Protein AF-A0AAU9K861-F1 (afdb_monomer_lite)

Foldseek 3Di:
DDPPPPPDPVVLLVVLVVVVVVVVVCVVPDDDPDPPDDPDDDVCVVDVVVVVVVVVVVVVVVVVVVVVVVVVVVVVVPDDDPPDPVNVVVDPDPPPPPPCVVVVVVVVVVVVVVVVVVVVCVVPDDDPDDPVVVVVVVVVVVVVVVVVVVVVPSHPPDDPDPPDPDPDPPPPPCPPPPPPDPPPDDPPDDDPDDDDDPDDDDDDDD

Radius of gyration: 39.13 Å; chains: 1; bounding box: 82×66×96 Å

Secondary structure (DSSP, 8-state):
------SSHHHHHHHHHHHHHHHHHHHHHPPPSS--SPPPPPHHHH--HHHHHHHHHHHHHHHHHHHHHHHHHHHHHHS--S--HHHHTTS-------TTHHHHHHHHHHHHHHHHHHHHHHHHPPPS--HHHHHHHHHHHHHHHHHHHHHT--S-S--S--------------------------TTS-----------------

pLDDT: mean 73.75, std 20.82, range [33.69, 98.25]

Structure (mmCIF, N/CA/C/O backbone):
data_AF-A0AAU9K861-F1
#
_entry.id   AF-A0AAU9K861-F1
#
loop_
_atom_site.group_PDB
_atom_site.id
_atom_site.type_symbol
_atom_site.label_atom_id
_atom_site.label_alt_id
_atom_site.label_comp_id
_atom_site.label_asym_id
_atom_site.label_entity_id
_atom_site.label_seq_id
_atom_site.pdbx_PDB_ins_code
_atom_site.Cartn_x
_atom_site.Cartn_y
_atom_site.Cartn_z
_atom_site.occupancy
_atom_site.B_iso_or_equiv
_atom_site.auth_seq_id
_atom_site.auth_comp_id
_atom_site.auth_asym_id
_atom_site.auth_atom_id
_atom_site.pdbx_PDB_model_num
ATOM 1 N N . MET A 1 1 ? 27.139 -13.893 -44.030 1.00 38.59 1 MET A N 1
ATOM 2 C CA . MET A 1 1 ? 27.221 -12.438 -43.772 1.00 38.59 1 MET A CA 1
ATOM 3 C C . MET A 1 1 ? 28.678 -12.045 -43.873 1.00 38.59 1 MET A C 1
ATOM 5 O O . MET A 1 1 ? 29.454 -12.432 -43.012 1.00 38.59 1 MET A O 1
ATOM 9 N N . TRP A 1 2 ? 29.060 -11.396 -44.967 1.00 45.38 2 TRP A N 1
ATOM 10 C CA . TRP A 1 2 ? 30.444 -11.001 -45.207 1.00 45.38 2 TRP A CA 1
ATOM 11 C C . TRP A 1 2 ? 30.709 -9.651 -44.543 1.00 45.38 2 TRP A C 1
ATOM 13 O O . TRP A 1 2 ? 29.867 -8.757 -44.598 1.00 45.38 2 TRP A O 1
ATOM 23 N N . ASN A 1 3 ? 31.856 -9.545 -43.876 1.00 51.75 3 ASN A N 1
ATOM 24 C CA . ASN A 1 3 ? 32.374 -8.330 -43.259 1.00 51.75 3 ASN A CA 1
ATOM 25 C C . ASN A 1 3 ? 32.484 -7.217 -44.314 1.00 51.75 3 ASN A C 1
ATOM 27 O O . ASN A 1 3 ? 33.487 -7.125 -45.016 1.00 51.75 3 ASN A O 1
ATOM 31 N N . ILE A 1 4 ? 31.475 -6.350 -44.415 1.00 58.22 4 ILE A N 1
ATOM 32 C CA . ILE A 1 4 ? 31.626 -5.060 -45.092 1.00 58.22 4 ILE A CA 1
ATOM 33 C C . ILE A 1 4 ? 32.317 -4.142 -44.085 1.00 58.22 4 ILE A C 1
ATOM 35 O O . ILE A 1 4 ? 31.697 -3.319 -43.413 1.00 58.22 4 ILE A O 1
ATOM 39 N N . VAL A 1 5 ? 33.622 -4.344 -43.917 1.00 58.06 5 VAL A N 1
ATOM 40 C CA . VAL A 1 5 ? 34.474 -3.340 -43.287 1.00 58.06 5 VAL A CA 1
ATOM 41 C C . VAL A 1 5 ? 34.576 -2.221 -44.311 1.00 58.06 5 VAL A C 1
ATOM 43 O O . VAL A 1 5 ? 35.285 -2.342 -45.308 1.00 58.06 5 VAL A O 1
ATOM 46 N N . GLY A 1 6 ? 33.792 -1.159 -44.126 1.00 60.81 6 GLY A N 1
ATOM 47 C CA . GLY A 1 6 ? 33.944 0.039 -44.941 1.00 60.81 6 GLY A CA 1
ATOM 48 C C . GLY A 1 6 ? 35.388 0.520 -44.835 1.00 60.81 6 GLY A C 1
ATOM 49 O O . GLY A 1 6 ? 35.938 0.580 -43.737 1.00 60.81 6 GLY A O 1
ATOM 50 N N . ALA A 1 7 ? 36.001 0.866 -45.966 1.00 64.75 7 ALA A N 1
ATOM 51 C CA . ALA A 1 7 ? 37.410 1.259 -46.028 1.00 64.75 7 ALA A CA 1
ATOM 52 C C . ALA A 1 7 ? 37.775 2.450 -45.102 1.00 64.75 7 ALA A C 1
ATOM 54 O O . ALA A 1 7 ? 38.951 2.688 -44.849 1.00 64.75 7 ALA A O 1
ATOM 55 N N . ASN A 1 8 ? 36.782 3.193 -44.579 1.00 75.50 8 ASN A N 1
ATOM 56 C CA . ASN A 1 8 ? 36.944 4.310 -43.643 1.00 75.50 8 ASN A CA 1
ATOM 57 C C . ASN A 1 8 ? 35.794 4.360 -42.611 1.00 75.50 8 ASN A C 1
ATOM 59 O O . ASN A 1 8 ? 34.623 4.225 -42.976 1.00 75.50 8 ASN A O 1
ATOM 63 N N . LYS A 1 9 ? 36.116 4.651 -41.340 1.00 73.06 9 LYS A N 1
ATOM 64 C CA . LYS A 1 9 ? 35.163 4.828 -40.225 1.00 73.06 9 LYS A CA 1
ATOM 65 C C . LYS A 1 9 ? 34.025 5.808 -40.546 1.00 73.06 9 LYS A C 1
ATOM 67 O O . LYS A 1 9 ? 32.874 5.577 -40.197 1.00 73.06 9 LYS A O 1
ATOM 72 N N . ARG A 1 10 ? 34.312 6.895 -41.268 1.00 73.12 10 ARG A N 1
ATOM 73 C CA . ARG A 1 10 ? 33.270 7.862 -41.666 1.00 73.12 10 ARG A CA 1
ATOM 74 C C . ARG A 1 10 ? 32.237 7.254 -42.620 1.00 73.12 10 ARG A C 1
ATOM 76 O O . ARG A 1 10 ? 31.059 7.594 -42.554 1.00 73.12 10 ARG A O 1
ATOM 83 N N . CYS A 1 11 ? 32.668 6.351 -43.498 1.00 76.38 11 CYS A N 1
ATOM 84 C CA . CYS A 1 11 ? 31.780 5.658 -44.426 1.00 76.38 11 CYS A CA 1
ATOM 85 C C . CYS A 1 11 ? 30.917 4.627 -43.694 1.00 76.38 11 CYS A C 1
ATOM 87 O O . CYS A 1 11 ? 29.729 4.526 -43.990 1.00 76.38 11 CYS A O 1
ATOM 89 N N . THR A 1 12 ? 31.485 3.918 -42.712 1.00 77.25 12 THR A N 1
ATOM 90 C CA . THR A 1 12 ? 30.724 2.978 -41.878 1.00 77.25 12 THR A CA 1
ATOM 91 C C . THR A 1 12 ? 29.682 3.701 -41.030 1.00 77.25 12 THR A C 1
ATOM 93 O O . THR A 1 12 ? 28.536 3.268 -40.995 1.00 77.25 12 THR A O 1
ATOM 96 N N . ASP A 1 13 ? 30.036 4.836 -40.419 1.00 76.06 13 ASP A N 1
ATOM 97 C CA . ASP A 1 13 ? 29.114 5.630 -39.597 1.00 76.06 13 ASP A CA 1
ATOM 98 C C . ASP A 1 13 ? 27.937 6.169 -40.430 1.00 76.06 13 ASP A C 1
ATOM 100 O O . ASP A 1 13 ? 26.784 6.112 -39.998 1.00 76.06 13 ASP A O 1
ATOM 104 N N . ARG A 1 14 ? 28.201 6.627 -41.663 1.00 79.62 14 ARG A N 1
ATOM 105 C CA . ARG A 1 14 ? 27.157 7.082 -42.595 1.00 79.62 14 ARG A CA 1
ATOM 106 C C . ARG A 1 14 ? 26.199 5.958 -42.992 1.00 79.62 14 ARG A C 1
ATOM 108 O O . ARG A 1 14 ? 24.993 6.184 -43.041 1.00 79.62 14 ARG A O 1
ATOM 115 N N . GLU A 1 15 ? 26.723 4.768 -43.270 1.00 78.75 15 GLU A N 1
ATOM 116 C CA . GLU A 1 15 ? 25.905 3.612 -43.654 1.00 78.75 15 GLU A CA 1
ATOM 117 C C . GLU A 1 15 ? 25.037 3.123 -42.488 1.00 78.75 15 GLU A C 1
ATOM 119 O O . GLU A 1 15 ? 23.843 2.891 -42.646 1.00 78.75 15 GLU A O 1
ATOM 124 N N . ILE A 1 16 ? 25.604 3.079 -41.282 1.00 80.25 16 ILE A N 1
ATOM 125 C CA . ILE A 1 16 ? 24.879 2.775 -40.045 1.00 80.25 16 ILE A CA 1
ATOM 126 C C . ILE A 1 16 ? 23.722 3.760 -39.820 1.00 80.25 16 ILE A C 1
ATOM 128 O O . ILE A 1 16 ? 22.614 3.342 -39.474 1.00 80.25 16 ILE A O 1
ATOM 132 N N . LEU A 1 17 ? 23.955 5.063 -40.022 1.00 80.81 17 LEU A N 1
ATOM 133 C CA . LEU A 1 17 ? 22.912 6.087 -39.906 1.00 80.81 17 LEU A CA 1
ATOM 134 C C . LEU A 1 17 ? 21.823 5.914 -40.969 1.00 80.81 17 LEU A C 1
ATOM 136 O O . LEU A 1 17 ? 20.640 6.005 -40.641 1.00 80.81 17 LEU A O 1
ATOM 140 N N . ARG A 1 18 ? 22.200 5.618 -42.217 1.00 83.00 18 ARG A N 1
ATOM 141 C CA . ARG A 1 18 ? 21.256 5.338 -43.308 1.00 83.00 18 ARG A CA 1
ATOM 142 C C . ARG A 1 18 ? 20.364 4.141 -42.982 1.00 83.00 18 ARG A C 1
ATOM 144 O O . ARG A 1 18 ? 19.143 4.261 -43.057 1.00 83.00 18 ARG A O 1
ATOM 151 N N . GLU A 1 19 ? 20.952 3.020 -42.576 1.00 82.94 19 GLU A N 1
ATOM 152 C CA . GLU A 1 19 ? 20.212 1.817 -42.184 1.00 82.94 19 GLU A CA 1
ATOM 153 C C . GLU A 1 19 ? 19.290 2.086 -40.992 1.00 82.94 19 GLU A C 1
ATOM 155 O O . GLU A 1 19 ? 18.136 1.650 -40.978 1.00 82.94 19 GLU A O 1
ATOM 160 N N . HIS A 1 20 ? 19.750 2.879 -40.020 1.00 82.19 20 HIS A N 1
ATOM 161 C CA . HIS A 1 20 ? 18.917 3.300 -38.900 1.00 82.19 20 HIS A CA 1
ATOM 162 C C . HIS A 1 20 ? 17.721 4.143 -39.353 1.00 82.19 20 HIS A C 1
ATOM 164 O O . HIS A 1 20 ? 16.599 3.890 -38.918 1.00 82.19 20 HIS A O 1
ATOM 170 N N . MET A 1 21 ? 17.929 5.111 -40.247 1.00 84.62 21 MET A N 1
ATOM 171 C CA . MET A 1 21 ? 16.847 5.932 -40.795 1.00 84.62 21 MET A CA 1
ATOM 172 C C . MET A 1 21 ? 15.839 5.084 -41.570 1.00 84.62 21 MET A C 1
ATOM 174 O O . MET A 1 21 ? 14.637 5.197 -41.338 1.00 84.62 21 MET A O 1
ATOM 178 N N . LEU A 1 22 ? 16.310 4.186 -42.438 1.00 88.31 22 LEU A N 1
ATOM 179 C CA . LEU A 1 22 ? 15.443 3.263 -43.172 1.00 88.31 22 LEU A CA 1
ATOM 180 C C . LEU A 1 22 ? 14.641 2.375 -42.219 1.00 88.31 22 LEU A C 1
ATOM 182 O O . LEU A 1 22 ? 13.450 2.158 -42.431 1.00 88.31 22 LEU A O 1
ATOM 186 N N . HIS A 1 23 ? 15.267 1.889 -41.152 1.00 86.12 23 HIS A N 1
ATOM 187 C CA . HIS A 1 23 ? 14.598 1.125 -40.110 1.00 86.12 23 HIS A CA 1
ATOM 188 C C . HIS A 1 23 ? 13.535 1.952 -39.369 1.00 86.12 23 HIS A C 1
ATOM 190 O O . HIS A 1 23 ? 12.418 1.471 -39.200 1.00 86.12 23 HIS A O 1
ATOM 196 N N . GLN A 1 24 ? 13.826 3.201 -38.990 1.00 86.06 24 GLN A N 1
ATOM 197 C CA . GLN A 1 24 ? 12.853 4.101 -38.355 1.00 86.06 24 GLN A CA 1
ATOM 198 C C . GLN A 1 24 ? 11.658 4.392 -39.269 1.00 86.06 24 GLN A C 1
ATOM 200 O O . GLN A 1 24 ? 10.513 4.333 -38.825 1.00 86.06 24 GLN A O 1
ATOM 205 N N . ILE A 1 25 ? 11.904 4.640 -40.560 1.00 91.31 25 ILE A N 1
ATOM 206 C CA . ILE A 1 25 ? 10.848 4.829 -41.565 1.00 91.31 25 ILE A CA 1
ATOM 207 C C . ILE A 1 25 ? 9.995 3.560 -41.682 1.00 91.31 25 ILE A C 1
ATOM 209 O O . ILE A 1 25 ? 8.768 3.641 -41.683 1.00 91.31 25 ILE A O 1
ATOM 213 N N . LYS A 1 26 ? 10.625 2.379 -41.723 1.00 91.31 26 LYS A N 1
ATOM 214 C CA . LYS A 1 26 ? 9.921 1.089 -41.760 1.00 91.31 26 LYS A CA 1
ATOM 215 C C . LYS A 1 26 ? 9.076 0.859 -40.508 1.00 91.31 26 LYS A C 1
ATOM 217 O O . LYS A 1 26 ? 7.935 0.444 -40.657 1.00 91.31 26 LYS A O 1
ATOM 222 N N . ILE A 1 27 ? 9.590 1.151 -39.309 1.00 88.69 27 ILE A N 1
ATOM 223 C CA . ILE A 1 27 ? 8.820 1.062 -38.055 1.00 88.69 27 ILE A CA 1
ATOM 224 C C . ILE A 1 27 ? 7.634 2.024 -38.090 1.00 88.69 27 ILE A C 1
ATOM 226 O O . ILE A 1 27 ? 6.514 1.615 -37.801 1.00 88.69 27 ILE A O 1
ATOM 230 N N . ARG A 1 28 ? 7.864 3.286 -38.470 1.00 88.62 28 ARG A N 1
ATOM 231 C CA . ARG A 1 28 ? 6.822 4.320 -38.513 1.00 88.62 28 ARG A CA 1
ATOM 232 C C . ARG A 1 28 ? 5.691 3.969 -39.478 1.00 88.62 28 ARG A C 1
ATOM 234 O O . ARG A 1 28 ? 4.536 4.243 -39.179 1.00 88.62 28 ARG A O 1
ATOM 241 N N . ASN A 1 29 ? 6.029 3.364 -40.614 1.00 91.31 29 ASN A N 1
ATOM 242 C CA . ASN A 1 29 ? 5.070 2.992 -41.653 1.00 91.31 29 ASN A CA 1
ATOM 243 C C . ASN A 1 29 ? 4.523 1.563 -41.490 1.00 91.31 29 ASN A C 1
ATOM 245 O O . ASN A 1 29 ? 3.682 1.133 -42.282 1.00 91.31 29 ASN A O 1
ATOM 249 N N . MET A 1 30 ? 4.993 0.803 -40.496 1.00 89.56 30 MET A N 1
ATOM 250 C CA . MET A 1 30 ? 4.517 -0.552 -40.247 1.00 89.56 30 MET A CA 1
ATOM 251 C C . MET A 1 30 ? 3.072 -0.503 -39.752 1.00 89.56 30 MET A C 1
ATOM 253 O O . MET A 1 30 ? 2.756 0.140 -38.752 1.00 89.56 30 MET A O 1
ATOM 257 N N . ARG A 1 31 ? 2.180 -1.214 -40.445 1.00 84.81 31 ARG A N 1
ATOM 258 C CA . ARG A 1 31 ? 0.784 -1.339 -40.017 1.00 84.81 31 ARG A CA 1
ATOM 259 C C . ARG A 1 31 ? 0.718 -2.217 -38.762 1.00 84.81 31 ARG A C 1
ATOM 261 O O . ARG A 1 31 ? 1.335 -3.287 -38.757 1.00 84.81 31 ARG A O 1
ATOM 268 N N . PRO A 1 32 ? -0.022 -1.816 -37.714 1.00 85.44 32 PRO A N 1
ATOM 269 C CA . PRO A 1 32 ? -0.250 -2.687 -36.572 1.00 85.44 32 PRO A CA 1
ATOM 270 C C . PRO A 1 32 ? -0.982 -3.951 -37.044 1.00 85.44 32 PRO A C 1
ATOM 272 O O . PRO A 1 32 ? -1.942 -3.875 -37.807 1.00 85.44 32 PRO A O 1
ATOM 275 N N . ARG A 1 33 ? -0.490 -5.125 -36.629 1.00 86.06 33 ARG A N 1
ATOM 276 C CA . ARG A 1 33 ? -1.079 -6.430 -36.990 1.00 86.06 33 ARG A CA 1
ATOM 277 C C . ARG A 1 33 ? -2.311 -6.773 -36.148 1.00 86.06 33 ARG A C 1
ATOM 279 O O . ARG A 1 33 ? -3.086 -7.642 -36.528 1.00 86.06 33 ARG A O 1
ATOM 286 N N . ILE A 1 34 ? -2.440 -6.131 -34.995 1.00 86.88 34 ILE A N 1
ATOM 287 C CA . ILE A 1 34 ? -3.499 -6.350 -34.017 1.00 86.88 34 ILE A CA 1
ATOM 288 C C . ILE A 1 34 ? -4.197 -5.011 -33.812 1.00 86.88 34 ILE A C 1
ATOM 290 O O . ILE A 1 34 ? -3.568 -3.953 -33.908 1.00 86.88 34 ILE A O 1
ATOM 294 N N . ASP A 1 35 ? -5.492 -5.065 -33.542 1.00 85.25 35 ASP A N 1
ATOM 295 C CA . ASP A 1 35 ? -6.256 -3.890 -33.170 1.00 85.25 35 ASP A CA 1
ATOM 296 C C . ASP A 1 35 ? -5.758 -3.366 -31.822 1.00 85.25 35 ASP A C 1
ATOM 298 O O . ASP A 1 35 ? -5.975 -3.962 -30.769 1.00 85.25 35 ASP A O 1
ATOM 302 N N . ASN A 1 36 ? -5.076 -2.224 -31.868 1.00 85.50 36 ASN A N 1
ATOM 303 C CA . ASN A 1 36 ? -4.570 -1.529 -30.684 1.00 85.50 36 ASN A CA 1
ATOM 304 C C . ASN A 1 36 ? -5.591 -0.520 -30.132 1.00 85.50 36 ASN A C 1
ATOM 306 O O . ASN A 1 36 ? -5.244 0.333 -29.314 1.00 85.50 36 ASN A O 1
ATOM 310 N N . LEU A 1 37 ? -6.827 -0.549 -30.636 1.00 87.38 37 LEU A N 1
ATOM 311 C CA . LEU A 1 37 ? -7.883 0.335 -30.167 1.00 87.38 37 LEU A CA 1
ATOM 312 C C . LEU A 1 37 ? -8.232 -0.011 -28.714 1.00 87.38 37 LEU A C 1
ATOM 314 O O . LEU A 1 37 ? -8.176 -1.181 -28.325 1.00 87.38 37 LEU A O 1
ATOM 318 N N . PRO A 1 38 ? -8.600 0.989 -27.897 1.00 84.94 38 PRO A N 1
ATOM 319 C CA . PRO A 1 38 ? -9.079 0.709 -26.558 1.00 84.94 38 PRO A CA 1
ATOM 320 C C . PRO A 1 38 ? -10.310 -0.210 -26.636 1.00 84.94 38 PRO A C 1
ATOM 322 O O . PRO A 1 38 ? -11.144 -0.049 -27.535 1.00 84.94 38 PRO A O 1
ATOM 325 N N . PRO A 1 39 ? -10.449 -1.169 -25.707 1.00 87.69 39 PRO A N 1
ATOM 326 C CA . PRO A 1 39 ? -11.626 -2.022 -25.661 1.00 87.69 39 PRO A CA 1
ATOM 327 C C . PRO A 1 39 ? -12.890 -1.175 -25.483 1.00 87.69 39 PRO A C 1
ATOM 329 O O . PRO A 1 39 ? -12.858 -0.092 -24.890 1.00 87.69 39 PRO A O 1
ATOM 332 N N . LYS A 1 40 ? -14.024 -1.681 -25.981 1.00 87.75 40 LYS A N 1
ATOM 333 C CA . LYS A 1 40 ? -15.315 -0.991 -25.879 1.00 87.75 40 LYS A CA 1
ATOM 334 C C . LYS A 1 40 ? -15.616 -0.646 -24.419 1.00 87.75 40 LYS A C 1
ATOM 336 O O . LYS A 1 40 ? -15.572 -1.514 -23.548 1.00 87.75 40 LYS A O 1
ATOM 341 N N . ALA A 1 41 ? -15.959 0.617 -24.167 1.00 86.62 41 ALA A N 1
ATOM 342 C CA . ALA A 1 41 ? -16.399 1.056 -22.850 1.00 86.62 41 ALA A CA 1
ATOM 343 C C . ALA A 1 41 ? -17.643 0.258 -22.435 1.00 86.62 41 ALA A C 1
ATOM 345 O O . ALA A 1 41 ? -18.668 0.265 -23.122 1.00 86.62 41 ALA A O 1
ATOM 346 N N . MET A 1 42 ? -17.538 -0.450 -21.313 1.00 86.69 42 MET A N 1
ATOM 347 C CA . MET A 1 42 ? -18.630 -1.257 -20.792 1.00 86.69 42 MET A CA 1
ATOM 348 C C . MET A 1 42 ? -19.459 -0.425 -19.803 1.00 86.69 42 MET A C 1
ATOM 350 O O . MET A 1 42 ? -18.897 0.089 -18.833 1.00 86.69 42 MET A O 1
ATOM 354 N N . PRO A 1 43 ? -20.791 -0.323 -19.969 1.00 81.56 43 PRO A N 1
ATOM 355 C CA . PRO A 1 43 ? -21.629 0.532 -19.120 1.00 81.56 43 PRO A CA 1
ATOM 356 C C . PRO A 1 43 ? -21.603 0.108 -17.640 1.00 81.56 43 PRO A C 1
ATOM 358 O O . PRO A 1 43 ? -21.644 0.944 -16.741 1.00 81.56 43 PRO A O 1
ATOM 361 N N . HIS A 1 44 ? -21.432 -1.190 -17.368 1.00 81.12 44 HIS A N 1
ATOM 362 C CA . HIS A 1 44 ? -21.325 -1.729 -16.008 1.00 81.12 44 HIS A CA 1
ATOM 363 C C . HIS A 1 44 ? -19.981 -1.429 -15.310 1.00 81.12 44 HIS A C 1
ATOM 365 O O . HIS A 1 44 ? -19.868 -1.640 -14.106 1.00 81.12 44 HIS A O 1
ATOM 371 N N . LEU A 1 45 ? -18.961 -0.946 -16.039 1.00 80.44 45 LEU A N 1
ATOM 372 C CA . LEU A 1 45 ? -17.719 -0.412 -15.456 1.00 80.44 45 LEU A CA 1
ATOM 373 C C . LEU A 1 45 ? -17.847 1.078 -15.107 1.00 80.44 45 LEU A C 1
ATOM 375 O O . LEU A 1 45 ? -17.113 1.563 -14.249 1.00 80.44 45 LEU A O 1
ATOM 379 N N . GLN A 1 46 ? -18.767 1.796 -15.760 1.00 82.25 46 GLN A N 1
ATOM 380 C CA . GLN A 1 46 ? -19.006 3.224 -15.532 1.00 82.25 46 GLN A CA 1
ATOM 381 C C . GLN A 1 46 ? -19.874 3.463 -14.293 1.00 82.25 46 GLN A C 1
ATOM 383 O O . GLN A 1 46 ? -19.612 4.388 -13.529 1.00 82.25 46 GLN A O 1
ATOM 388 N N . SER A 1 47 ? -20.872 2.604 -14.061 1.00 83.19 47 SER A N 1
ATOM 389 C CA . SER A 1 47 ? -21.741 2.676 -12.885 1.00 83.19 47 SER A CA 1
ATOM 390 C C . SER A 1 47 ? -21.520 1.492 -11.948 1.00 83.19 47 SER A C 1
ATOM 392 O O . SER A 1 47 ? -21.649 0.330 -12.331 1.00 83.19 47 SER A O 1
ATOM 394 N N . ARG A 1 48 ? -21.249 1.783 -10.671 1.00 85.94 48 ARG A N 1
ATOM 395 C CA . ARG A 1 48 ? -21.151 0.773 -9.607 1.00 85.94 48 ARG A CA 1
ATOM 396 C C . ARG A 1 48 ? -22.512 0.519 -8.951 1.00 85.94 48 ARG A C 1
ATOM 398 O O . ARG A 1 48 ? -22.623 0.563 -7.726 1.00 85.94 48 ARG A O 1
ATOM 405 N N . ALA A 1 49 ? -23.526 0.203 -9.755 1.00 89.38 49 ALA A N 1
ATOM 406 C CA . ALA A 1 49 ? -24.922 0.066 -9.319 1.00 89.38 49 ALA A CA 1
ATOM 407 C C . ALA A 1 49 ? -25.110 -0.861 -8.099 1.00 89.38 49 ALA A C 1
ATOM 409 O O . ALA A 1 49 ? -25.844 -0.540 -7.168 1.00 89.38 49 ALA A O 1
ATOM 410 N N . LYS A 1 50 ? -24.385 -1.989 -8.038 1.00 91.94 50 LYS A N 1
ATOM 411 C CA . LYS A 1 50 ? -24.425 -2.898 -6.876 1.00 91.94 50 LYS A CA 1
ATOM 412 C C . LYS A 1 50 ? -23.888 -2.244 -5.600 1.00 91.94 50 LYS A C 1
ATOM 414 O O . LYS A 1 50 ? -24.438 -2.448 -4.523 1.00 91.94 50 LYS A O 1
ATOM 419 N N . GLN A 1 51 ? -22.803 -1.479 -5.708 1.00 92.56 51 GLN A N 1
ATOM 420 C CA . GLN A 1 51 ? -22.207 -0.798 -4.560 1.00 92.56 51 GLN A CA 1
ATOM 421 C C . GLN A 1 51 ? -23.133 0.303 -4.041 1.00 92.56 51 GLN A C 1
ATOM 423 O O . GLN A 1 51 ? -23.280 0.453 -2.832 1.00 92.56 51 GLN A O 1
ATOM 428 N N . GLU A 1 52 ? -23.753 1.052 -4.947 1.00 92.69 52 GLU A N 1
ATOM 429 C CA . GLU A 1 52 ? -24.746 2.069 -4.614 1.00 92.69 52 GLU A CA 1
ATOM 430 C C . GLU A 1 52 ? -25.969 1.456 -3.929 1.00 92.69 52 GLU A C 1
ATOM 432 O O . GLU A 1 52 ? -26.354 1.904 -2.853 1.00 92.69 52 GLU A O 1
ATOM 437 N N . ARG A 1 53 ? -26.490 0.344 -4.460 1.00 95.25 53 ARG A N 1
ATOM 438 C CA . ARG A 1 53 ? -27.596 -0.379 -3.828 1.00 95.25 53 ARG A CA 1
ATOM 439 C C . ARG A 1 53 ? -27.265 -0.820 -2.401 1.00 95.25 53 ARG A C 1
ATOM 441 O O . ARG A 1 53 ? -28.040 -0.551 -1.495 1.00 95.25 53 ARG A O 1
ATOM 448 N N . ILE A 1 54 ? -26.087 -1.410 -2.185 1.00 97.12 54 ILE A N 1
ATOM 449 C CA . ILE A 1 54 ? -25.637 -1.823 -0.845 1.00 97.12 54 ILE A CA 1
ATOM 450 C C . ILE A 1 54 ? -25.528 -0.624 0.107 1.00 97.12 54 ILE A C 1
ATOM 452 O O . ILE A 1 54 ? -25.843 -0.755 1.289 1.00 97.12 54 ILE A O 1
ATOM 456 N N . LYS A 1 55 ? -25.064 0.537 -0.372 1.00 96.81 55 LYS A N 1
ATOM 457 C CA . LYS A 1 55 ? -25.005 1.758 0.446 1.00 96.81 55 LYS A CA 1
ATOM 458 C C . LYS A 1 55 ? -26.403 2.228 0.841 1.00 96.81 55 LYS A C 1
ATOM 460 O O . LYS A 1 55 ? -26.603 2.534 2.011 1.00 96.81 55 LYS A O 1
ATOM 465 N N . ASN A 1 56 ? -27.345 2.224 -0.098 1.00 97.12 56 ASN A N 1
ATOM 466 C CA . ASN A 1 56 ? -28.727 2.628 0.155 1.00 97.12 56 ASN A CA 1
ATOM 467 C C . ASN A 1 56 ? -29.415 1.675 1.138 1.00 97.12 56 ASN A C 1
ATOM 469 O O . ASN A 1 56 ? -30.003 2.133 2.113 1.00 97.12 56 ASN A O 1
ATOM 473 N N . ASP A 1 57 ? -29.266 0.360 0.947 1.00 97.38 57 ASP A N 1
ATOM 474 C CA . ASP A 1 57 ? -29.833 -0.646 1.851 1.00 97.38 57 ASP A CA 1
ATOM 475 C C . ASP A 1 57 ? -29.244 -0.508 3.271 1.00 97.38 57 ASP A C 1
ATOM 477 O O . ASP A 1 57 ? -29.972 -0.556 4.260 1.00 97.38 57 ASP A O 1
ATOM 481 N N . ARG A 1 58 ? -27.927 -0.266 3.393 1.00 98.06 58 ARG A N 1
ATOM 482 C CA . ARG A 1 58 ? -27.281 0.010 4.691 1.00 98.06 58 ARG A CA 1
ATOM 483 C C . ARG A 1 58 ? -27.791 1.297 5.338 1.00 98.06 58 ARG A C 1
ATOM 485 O O . ARG A 1 58 ? -28.017 1.296 6.543 1.00 98.06 58 ARG A O 1
ATOM 492 N N . GLY A 1 59 ? -27.960 2.366 4.559 1.00 98.06 59 GLY A N 1
ATOM 493 C CA . GLY A 1 59 ? -28.514 3.636 5.037 1.00 98.06 59 GLY A CA 1
ATOM 494 C C . GLY A 1 59 ? -29.925 3.461 5.597 1.00 98.06 59 GLY A C 1
ATOM 495 O O . GLY A 1 59 ? -30.175 3.829 6.738 1.00 98.06 59 GLY A O 1
ATOM 496 N N . ALA A 1 60 ? -30.798 2.770 4.860 1.00 97.81 60 ALA A N 1
ATOM 497 C CA . ALA A 1 60 ? -32.167 2.497 5.295 1.00 97.81 60 ALA A CA 1
ATOM 498 C C . ALA A 1 60 ? -32.231 1.717 6.623 1.00 97.81 60 ALA A C 1
ATOM 500 O O . ALA A 1 60 ? -33.058 2.017 7.483 1.00 97.81 60 ALA A O 1
ATOM 501 N N . VAL A 1 61 ? -31.333 0.742 6.817 1.00 98.12 61 VAL A N 1
ATOM 502 C CA . VAL A 1 61 ? -31.232 -0.005 8.083 1.00 98.12 61 VAL A CA 1
ATOM 503 C C . VAL A 1 61 ? -30.801 0.905 9.234 1.00 98.12 61 VAL A C 1
ATOM 505 O O . VAL A 1 61 ? -31.387 0.832 10.314 1.00 98.12 61 VAL A O 1
ATOM 508 N N . ILE A 1 62 ? -29.805 1.768 9.014 1.00 97.88 62 ILE A N 1
ATOM 509 C CA . ILE A 1 62 ? -29.337 2.730 10.022 1.00 97.88 62 ILE A CA 1
ATOM 510 C C . ILE A 1 62 ? -30.473 3.679 10.414 1.00 97.88 62 ILE A C 1
ATOM 512 O O . ILE A 1 62 ? -30.725 3.871 11.601 1.00 97.88 62 ILE A O 1
ATOM 516 N N . ASP A 1 63 ? -31.204 4.217 9.441 1.00 97.94 63 ASP A N 1
ATOM 517 C CA . ASP A 1 63 ? -32.298 5.155 9.695 1.00 97.94 63 ASP A CA 1
ATOM 518 C C . ASP A 1 63 ? -33.442 4.502 10.480 1.00 97.94 63 ASP A C 1
ATOM 520 O O . ASP A 1 63 ? -33.968 5.084 11.435 1.00 97.94 63 ASP A O 1
ATOM 524 N N . GLN A 1 64 ? -33.789 3.255 10.147 1.00 98.25 64 GLN A N 1
ATOM 525 C CA . GLN A 1 64 ? -34.776 2.484 10.898 1.00 98.25 64 GLN A CA 1
ATOM 526 C C . GLN A 1 64 ? -34.327 2.248 12.349 1.00 98.25 64 GLN A C 1
ATOM 528 O O . GLN A 1 64 ? -35.126 2.401 13.277 1.00 98.25 64 GLN A O 1
ATOM 533 N N . GLN A 1 65 ? -33.058 1.890 12.559 1.00 97.88 65 GLN A N 1
ATOM 534 C CA . GLN A 1 65 ? -32.497 1.668 13.893 1.00 97.88 65 GLN A CA 1
ATOM 535 C C . GLN A 1 65 ? -32.433 2.961 14.708 1.00 97.88 65 GLN A C 1
ATOM 537 O O . GLN A 1 65 ? -32.791 2.947 15.884 1.00 97.88 65 GLN A O 1
ATOM 542 N N . ASN A 1 66 ? -32.059 4.082 14.089 1.00 97.25 66 ASN A N 1
ATOM 543 C CA . ASN A 1 66 ? -32.060 5.398 14.726 1.00 97.25 66 ASN A CA 1
ATOM 544 C C . ASN A 1 66 ? -33.474 5.795 15.164 1.00 97.25 66 ASN A C 1
ATOM 546 O O . ASN A 1 66 ? -33.666 6.228 16.298 1.00 97.25 66 ASN A O 1
ATOM 550 N N . LYS A 1 67 ? -34.484 5.577 14.311 1.00 97.94 67 LYS A N 1
ATOM 551 C CA . LYS A 1 67 ? -35.890 5.812 14.668 1.00 97.94 67 LYS A CA 1
ATOM 552 C C . LYS A 1 67 ? -36.324 4.961 15.864 1.00 97.94 67 LYS A C 1
ATOM 554 O O . LYS A 1 67 ? -36.956 5.478 16.783 1.00 97.94 67 LYS A O 1
ATOM 559 N N . LEU A 1 68 ? -35.965 3.675 15.873 1.00 97.81 68 LEU A N 1
ATOM 560 C CA . LEU A 1 68 ? -36.277 2.772 16.983 1.00 97.81 68 LEU A CA 1
ATOM 561 C C . LEU A 1 68 ? -35.570 3.195 18.279 1.00 97.81 68 LEU A C 1
ATOM 563 O O . LEU A 1 68 ? -36.186 3.184 19.342 1.00 97.81 68 LEU A O 1
ATOM 567 N N . LEU A 1 69 ? -34.299 3.590 18.197 1.00 97.62 69 LEU A N 1
ATOM 568 C CA . LEU A 1 69 ? -33.526 4.070 19.340 1.00 97.62 69 LEU A CA 1
ATOM 569 C C . LEU A 1 69 ? -34.164 5.317 19.955 1.00 97.62 69 LEU A C 1
ATOM 571 O O . LEU A 1 69 ? -34.369 5.354 21.165 1.00 97.62 69 LEU A O 1
ATOM 575 N N . LEU A 1 70 ? -34.522 6.301 19.126 1.00 97.25 70 LEU A N 1
ATOM 576 C CA . LEU A 1 70 ? -35.184 7.527 19.573 1.00 97.25 70 LEU A CA 1
ATOM 577 C C . LEU A 1 70 ? -36.522 7.228 20.252 1.00 97.25 70 LEU A C 1
ATOM 579 O O . LEU A 1 70 ? -36.790 7.754 21.329 1.00 97.25 70 LEU A O 1
ATOM 583 N N . GLN A 1 71 ? -37.327 6.331 19.676 1.00 96.56 71 GLN A N 1
ATOM 584 C CA . GLN A 1 71 ? -38.567 5.879 20.304 1.00 96.56 71 GLN A CA 1
ATOM 585 C C . GLN A 1 71 ? -38.303 5.254 21.682 1.00 96.56 71 GLN A C 1
ATOM 587 O O . GLN A 1 71 ? -39.012 5.554 22.638 1.00 96.56 71 GLN A O 1
ATOM 592 N N . LYS A 1 72 ? -37.273 4.409 21.812 1.00 95.44 72 LYS A N 1
ATOM 593 C CA . LYS A 1 72 ? -36.923 3.765 23.087 1.00 95.44 72 LYS A CA 1
ATOM 594 C C . LYS A 1 72 ? -36.397 4.753 24.124 1.00 95.44 72 LYS A C 1
ATOM 596 O O . LYS A 1 72 ? -36.755 4.631 25.289 1.00 95.44 72 LYS A O 1
ATOM 601 N N . MET A 1 73 ? -35.591 5.733 23.717 1.00 91.19 73 MET A N 1
ATOM 602 C CA . MET A 1 73 ? -35.136 6.812 24.599 1.00 91.19 73 MET A CA 1
ATOM 603 C C . MET A 1 73 ? -36.317 7.634 25.116 1.00 91.19 73 MET A C 1
ATOM 605 O O . MET A 1 73 ? -36.405 7.868 26.317 1.00 91.19 73 MET A O 1
ATOM 609 N N . LEU A 1 74 ? -37.258 7.988 24.237 1.00 92.38 74 LEU A N 1
ATOM 610 C CA . LEU A 1 74 ? -38.475 8.696 24.624 1.00 92.38 74 LEU A CA 1
ATOM 611 C C . LEU A 1 74 ? -39.348 7.856 25.567 1.00 92.38 74 LEU A C 1
ATOM 613 O O . LEU A 1 74 ? -39.823 8.363 26.574 1.00 92.38 74 LEU A O 1
ATOM 617 N N . GLU A 1 75 ? -39.530 6.562 25.286 1.00 90.88 75 GLU A N 1
ATOM 618 C CA . GLU A 1 75 ? -40.262 5.645 26.173 1.00 90.88 75 GLU A CA 1
ATOM 619 C C . GLU A 1 75 ? -39.632 5.558 27.573 1.00 90.88 75 GLU A C 1
ATOM 621 O O . GLU A 1 75 ? -40.361 5.389 28.549 1.00 90.88 75 GLU A O 1
ATOM 626 N N . ILE A 1 76 ? -38.301 5.638 27.679 1.00 86.19 76 ILE A N 1
ATOM 627 C CA . ILE A 1 76 ? -37.585 5.660 28.962 1.00 86.19 76 ILE A CA 1
ATOM 628 C C . ILE A 1 76 ? -37.809 6.994 29.675 1.00 86.19 76 ILE A C 1
ATOM 630 O O . ILE A 1 76 ? -38.117 6.989 30.862 1.00 86.19 76 ILE A O 1
ATOM 634 N N . ASP A 1 77 ? -37.684 8.111 28.959 1.00 82.44 77 ASP A N 1
ATOM 635 C CA . ASP A 1 77 ? -37.819 9.461 29.517 1.00 82.44 77 ASP A CA 1
ATOM 636 C C . ASP A 1 77 ? -39.254 9.751 29.993 1.00 82.44 77 ASP A C 1
ATOM 638 O O . ASP A 1 77 ? -39.476 10.303 31.067 1.00 82.44 77 ASP A O 1
ATOM 642 N N . MET A 1 78 ? -40.255 9.288 29.237 1.00 83.88 78 MET A N 1
ATOM 643 C CA . MET A 1 78 ? -41.671 9.463 29.575 1.00 83.88 78 MET A CA 1
ATOM 644 C C . MET A 1 78 ? -42.165 8.530 30.690 1.00 83.88 78 MET A C 1
ATOM 646 O O . MET A 1 78 ? -43.214 8.799 31.278 1.00 83.88 78 MET A O 1
ATOM 650 N N . LYS A 1 79 ? -41.471 7.421 30.983 1.00 81.31 79 LYS A N 1
ATOM 651 C CA . LYS A 1 79 ? -41.864 6.495 32.058 1.00 81.31 79 LYS A CA 1
ATOM 652 C C . LYS A 1 79 ? -41.233 6.939 33.383 1.00 81.31 79 LYS A C 1
ATOM 654 O O . LYS A 1 79 ? -40.025 6.773 33.550 1.00 81.31 79 LYS A O 1
ATOM 659 N N . PRO A 1 80 ? -42.013 7.418 34.372 1.00 67.12 80 PRO A N 1
ATOM 660 C CA . PRO A 1 80 ? -41.462 7.734 35.684 1.00 67.12 80 PRO A CA 1
ATOM 661 C C . PRO A 1 80 ? -40.964 6.446 36.359 1.00 67.12 80 PRO A C 1
ATOM 663 O O . PRO A 1 80 ? -41.747 5.582 36.748 1.00 67.12 80 PRO A O 1
ATOM 666 N N . SER A 1 81 ? -39.644 6.305 36.472 1.00 67.50 81 SER A N 1
ATOM 667 C CA . SER A 1 81 ? -38.976 5.219 37.195 1.00 67.50 81 SER A CA 1
ATOM 668 C C . SER A 1 81 ? -38.587 5.682 38.596 1.00 67.50 81 SER A C 1
ATOM 670 O O . SER A 1 81 ? -38.146 6.813 38.784 1.00 67.50 81 SER A O 1
ATOM 672 N N . THR A 1 82 ? -38.666 4.794 39.585 1.00 60.34 82 THR A N 1
ATOM 673 C CA . THR A 1 82 ? -38.214 5.023 40.970 1.00 60.34 82 THR A CA 1
ATOM 674 C C . THR A 1 82 ? -36.700 5.267 41.097 1.00 60.34 82 THR A C 1
ATOM 676 O O . THR A 1 82 ? -36.221 5.596 42.177 1.00 60.34 82 THR A O 1
ATOM 679 N N . LEU A 1 83 ? -35.936 5.108 40.011 1.00 63.47 83 LEU A N 1
ATOM 680 C CA . LEU A 1 83 ? -34.479 5.271 39.934 1.00 63.47 83 LEU A CA 1
ATOM 681 C C . LEU A 1 83 ? -34.077 6.577 39.222 1.00 63.47 83 LEU A C 1
ATOM 683 O O . LEU A 1 83 ? -33.173 6.581 38.386 1.00 63.47 83 LEU A O 1
ATOM 687 N N . THR A 1 84 ? -34.747 7.696 39.507 1.00 64.25 84 THR A N 1
ATOM 688 C CA . THR A 1 84 ? -34.321 8.996 38.965 1.00 64.25 84 THR A CA 1
ATOM 689 C C . THR A 1 84 ? -32.940 9.390 39.519 1.00 64.25 84 THR A C 1
ATOM 691 O O . THR A 1 84 ? -32.641 9.102 40.683 1.00 64.25 84 THR A O 1
ATOM 694 N N . PRO A 1 85 ? -32.085 10.091 38.745 1.00 60.97 85 PRO A N 1
ATOM 695 C CA . PRO A 1 85 ? -30.771 10.552 39.215 1.00 60.97 85 PRO A CA 1
ATOM 696 C C . PRO A 1 85 ? -30.860 11.347 40.526 1.00 60.97 85 PRO A C 1
ATOM 698 O O . PRO A 1 85 ? -30.032 11.186 41.420 1.00 60.97 85 PRO A O 1
ATOM 701 N N . HIS A 1 86 ? -31.933 12.129 40.677 1.00 59.16 86 HIS A N 1
ATOM 702 C CA . HIS A 1 86 ? -32.233 12.907 41.878 1.00 59.16 86 HIS A CA 1
ATOM 703 C C . HIS A 1 86 ? -32.519 12.028 43.116 1.00 59.16 86 HIS A C 1
ATOM 705 O O . HIS A 1 86 ? -32.225 12.435 44.237 1.00 59.16 86 HIS A O 1
ATOM 711 N N . SER A 1 87 ? -33.045 10.810 42.933 1.00 57.03 87 SER A N 1
ATOM 712 C CA . SER A 1 87 ? -33.257 9.821 44.004 1.00 57.03 87 SER A CA 1
ATOM 713 C C . SER A 1 87 ? -32.017 8.968 44.305 1.00 57.03 87 SER A C 1
ATOM 715 O O . SER A 1 87 ? -31.951 8.350 45.368 1.00 57.03 87 SER A O 1
ATOM 717 N N . LEU A 1 88 ? -31.053 8.888 43.385 1.00 58.53 88 LEU A N 1
ATOM 718 C CA . LEU A 1 88 ? -29.822 8.105 43.550 1.00 58.53 88 LEU A CA 1
ATOM 719 C C . LEU A 1 88 ? -28.691 8.918 44.190 1.00 58.53 88 LEU A C 1
ATOM 721 O O . LEU A 1 88 ? -27.880 8.355 44.920 1.00 58.53 88 LEU A O 1
ATOM 725 N N . LEU A 1 89 ? -28.672 10.238 43.983 1.00 58.59 89 LEU A N 1
ATOM 726 C CA . LEU A 1 89 ? -27.708 11.155 44.603 1.00 58.59 89 LEU A CA 1
ATOM 727 C C . LEU A 1 89 ? -27.873 11.279 46.132 1.00 58.59 89 LEU A C 1
ATOM 729 O O . LEU A 1 89 ? -26.920 11.656 46.807 1.00 58.59 89 LEU A O 1
ATOM 733 N N . SER A 1 90 ? -29.041 10.938 46.696 1.00 55.19 90 SER A N 1
ATOM 734 C CA . SER A 1 90 ? -29.285 10.983 48.151 1.00 55.19 90 SER A CA 1
ATOM 735 C C . SER A 1 90 ? -28.794 9.748 48.912 1.00 55.19 90 SER A C 1
ATOM 737 O O . SER A 1 90 ? -28.726 9.766 50.140 1.00 55.19 90 SER A O 1
ATOM 739 N N . LYS A 1 91 ? -28.424 8.673 48.208 1.00 57.09 91 LYS A N 1
ATOM 740 C CA . LYS A 1 91 ? -27.830 7.478 48.811 1.00 57.09 91 LYS A CA 1
ATOM 741 C C . LYS A 1 91 ? -26.336 7.519 48.549 1.00 57.09 91 LYS A C 1
ATOM 743 O O . LYS A 1 91 ? -25.873 7.104 47.491 1.00 57.09 91 LYS A O 1
ATOM 748 N N . THR A 1 92 ? -25.579 8.026 49.517 1.00 58.38 92 THR A N 1
ATOM 749 C CA . THR A 1 92 ? -24.123 7.882 49.544 1.00 58.38 92 THR A CA 1
ATOM 750 C C . THR A 1 92 ? -23.789 6.395 49.459 1.00 58.38 92 THR A C 1
ATOM 752 O O . THR A 1 92 ? -23.971 5.628 50.403 1.00 58.38 92 THR A O 1
ATOM 755 N N . ALA A 1 93 ? -23.386 5.954 48.268 1.00 56.50 93 ALA A N 1
ATOM 756 C CA . ALA A 1 93 ? -23.023 4.568 48.043 1.00 56.50 93 ALA A CA 1
ATOM 757 C C . ALA A 1 93 ? -21.826 4.217 48.947 1.00 56.50 93 ALA A C 1
ATOM 759 O O . ALA A 1 93 ? -20.892 5.020 49.052 1.00 56.50 93 ALA A O 1
ATOM 760 N N . PRO A 1 94 ? -21.808 3.031 49.584 1.00 55.78 94 PRO A N 1
ATOM 761 C CA . PRO A 1 94 ? -20.619 2.569 50.281 1.00 55.78 94 PRO A CA 1
ATOM 762 C C . PRO A 1 94 ? -19.461 2.517 49.285 1.00 55.78 94 PRO A C 1
ATOM 764 O O . PRO A 1 94 ? -19.670 2.205 48.107 1.00 55.78 94 PRO A O 1
ATOM 767 N N . GLN A 1 95 ? -18.239 2.767 49.756 1.00 58.62 95 GLN A N 1
ATOM 768 C CA . GLN A 1 95 ? -17.019 2.480 49.002 1.00 58.62 95 GLN A CA 1
ATOM 769 C C . GLN A 1 95 ? -16.859 0.962 48.841 1.00 58.62 95 GLN A C 1
ATOM 771 O O . GLN A 1 95 ? -16.003 0.325 49.446 1.00 58.62 95 GLN A O 1
ATOM 776 N N . ASN A 1 96 ? -17.733 0.353 48.047 1.00 54.41 96 ASN A N 1
ATOM 777 C CA . ASN A 1 96 ? -17.654 -1.045 47.696 1.00 54.41 96 ASN A CA 1
ATOM 778 C C . ASN A 1 96 ? -16.506 -1.178 46.704 1.00 54.41 96 ASN A C 1
ATOM 780 O O . AS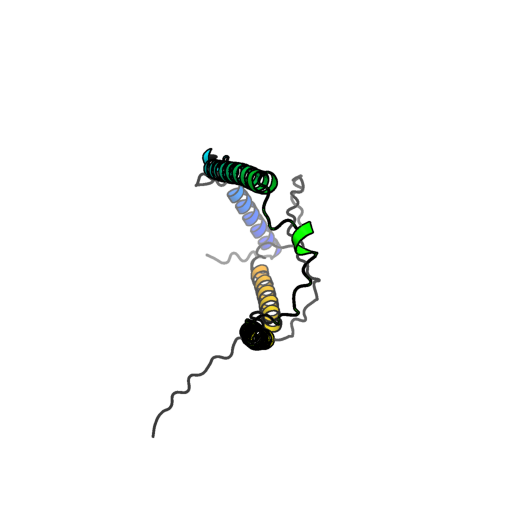N A 1 96 ? -16.641 -0.875 45.515 1.00 54.41 96 ASN A O 1
ATOM 784 N N . LEU A 1 97 ? -15.355 -1.627 47.208 1.00 64.50 97 LEU A N 1
ATOM 785 C CA . LEU A 1 97 ? -14.344 -2.243 46.367 1.00 64.50 97 LEU A CA 1
ATOM 786 C C . LEU A 1 97 ? -15.061 -3.288 45.509 1.00 64.50 97 LEU A C 1
ATOM 788 O O . LEU A 1 97 ? -15.654 -4.225 46.037 1.00 64.50 97 LEU A O 1
ATOM 792 N N . SER A 1 98 ? -15.058 -3.076 44.192 1.00 71.19 98 SER A N 1
ATOM 793 C CA . SER A 1 98 ? -15.676 -3.988 43.231 1.00 71.19 98 SER A CA 1
ATOM 794 C C . SER A 1 98 ? -15.286 -5.428 43.569 1.00 71.19 98 SER A C 1
ATOM 796 O O . SER A 1 98 ? -14.095 -5.732 43.653 1.00 71.19 98 SER A O 1
ATOM 798 N N . LEU A 1 99 ? -16.272 -6.317 43.729 1.00 71.44 99 LEU A N 1
ATOM 799 C CA . LEU A 1 99 ? -16.050 -7.758 43.931 1.00 71.44 99 LEU A CA 1
ATOM 800 C C . LEU A 1 99 ? -15.133 -8.354 42.843 1.00 71.44 99 LEU A C 1
ATOM 802 O O . LEU A 1 99 ? -14.406 -9.312 43.085 1.00 71.44 99 LEU A O 1
ATOM 806 N N . ASN A 1 100 ? -15.086 -7.719 41.667 1.00 83.44 100 ASN A N 1
ATOM 807 C CA . ASN A 1 100 ? -14.260 -8.112 40.528 1.00 83.44 100 ASN A CA 1
ATOM 808 C C . ASN A 1 100 ? -12.856 -7.487 40.528 1.00 83.44 100 ASN A C 1
ATOM 810 O O . ASN A 1 100 ? -12.132 -7.610 39.539 1.00 83.44 100 ASN A O 1
ATOM 814 N N . LYS A 1 101 ? -12.438 -6.804 41.602 1.00 84.81 101 LYS A N 1
ATOM 815 C CA . LYS A 1 101 ? -11.116 -6.166 41.687 1.00 84.81 101 LYS A CA 1
ATOM 816 C C . LYS A 1 101 ? -9.995 -7.183 41.476 1.00 84.81 101 LYS A C 1
ATOM 818 O O . LYS A 1 101 ? -9.078 -6.903 40.711 1.00 84.81 101 LYS A O 1
ATOM 823 N N . ASN A 1 102 ? -10.092 -8.363 42.085 1.00 87.12 102 ASN A N 1
ATOM 824 C CA . ASN A 1 102 ? -9.081 -9.410 41.926 1.00 87.12 102 ASN A CA 1
ATOM 825 C C . ASN A 1 102 ? -9.022 -9.920 40.482 1.00 87.12 102 ASN A C 1
ATOM 827 O O . ASN A 1 102 ? -7.938 -9.976 39.908 1.00 87.12 102 ASN A O 1
ATOM 831 N N . SER A 1 103 ? -10.174 -10.195 39.864 1.00 89.88 103 SER A N 1
ATOM 832 C CA . SER A 1 103 ? -10.253 -10.602 38.455 1.00 89.88 103 SER A CA 1
ATOM 833 C C . SER A 1 103 ? -9.653 -9.545 37.524 1.00 89.88 103 SER A C 1
ATOM 835 O O . SER A 1 103 ? -8.860 -9.877 36.648 1.00 89.88 103 SER A O 1
ATOM 837 N N . ARG A 1 104 ? -9.938 -8.259 37.772 1.00 89.25 104 ARG A N 1
ATOM 838 C CA . ARG A 1 104 ? -9.367 -7.134 37.016 1.00 89.25 104 ARG A CA 1
ATOM 839 C C . ARG A 1 104 ? -7.854 -7.029 37.191 1.00 89.25 104 ARG A C 1
ATOM 841 O O . ARG A 1 104 ? -7.152 -6.755 36.225 1.00 89.25 104 ARG A O 1
ATOM 848 N N . VAL A 1 105 ? -7.340 -7.232 38.403 1.00 91.75 105 VAL A N 1
ATOM 849 C CA . VAL A 1 105 ? -5.893 -7.224 38.667 1.00 91.75 105 VAL A CA 1
ATOM 850 C C . VAL A 1 105 ? -5.206 -8.385 37.944 1.00 91.75 105 VAL A C 1
ATOM 852 O O . VAL A 1 105 ? -4.182 -8.158 37.308 1.00 91.75 105 VAL A O 1
ATOM 855 N N . ILE A 1 106 ? -5.783 -9.591 37.971 1.00 95.19 106 ILE A N 1
ATOM 856 C CA . ILE A 1 106 ? -5.260 -10.773 37.258 1.00 95.19 106 ILE A CA 1
ATOM 857 C C . ILE A 1 106 ? -5.269 -10.557 35.737 1.00 95.19 106 ILE A C 1
ATOM 859 O O . ILE A 1 106 ? -4.329 -10.925 35.034 1.00 95.19 106 ILE A O 1
ATOM 863 N N . GLU A 1 107 ? -6.322 -9.945 35.206 1.00 95.69 107 GLU A N 1
ATOM 864 C CA . GLU A 1 107 ? -6.403 -9.633 33.781 1.00 95.69 107 GLU A CA 1
ATOM 865 C C . GLU A 1 107 ? -5.383 -8.561 33.379 1.00 95.69 107 GLU A C 1
ATOM 867 O O . GLU A 1 107 ? -4.682 -8.714 32.379 1.00 95.69 107 GLU A O 1
ATOM 872 N N . LEU A 1 108 ? -5.223 -7.511 34.192 1.00 96.56 108 LEU A N 1
ATOM 873 C CA . LEU A 1 108 ? -4.221 -6.473 33.962 1.00 96.56 108 LEU A CA 1
ATOM 874 C C . LEU A 1 108 ? -2.803 -7.046 33.981 1.00 96.56 108 LEU A C 1
ATOM 876 O O . LEU A 1 108 ? -2.019 -6.729 33.089 1.00 96.56 108 LEU A O 1
ATOM 880 N N . THR A 1 109 ? -2.464 -7.914 34.938 1.00 96.56 109 THR A N 1
ATOM 881 C CA . THR A 1 109 ? -1.137 -8.545 34.967 1.00 96.56 109 THR A CA 1
ATOM 882 C C . THR A 1 109 ? -0.910 -9.401 33.725 1.00 96.56 109 THR A C 1
ATOM 884 O O . THR A 1 109 ? 0.124 -9.247 33.071 1.00 96.56 109 THR A O 1
ATOM 887 N N . LYS A 1 110 ? -1.905 -10.197 33.311 1.00 97.88 110 LYS A N 1
ATOM 888 C CA . LYS A 1 110 ? -1.855 -10.979 32.068 1.00 97.88 110 LYS A CA 1
ATOM 889 C C . LYS A 1 110 ? -1.602 -10.098 30.840 1.00 97.88 110 LYS A C 1
ATOM 891 O O . LYS A 1 110 ? -0.668 -10.369 30.084 1.00 97.88 110 LYS A O 1
ATOM 896 N N . ILE A 1 111 ? -2.371 -9.020 30.674 1.00 97.38 111 ILE A N 1
ATOM 897 C CA . ILE A 1 111 ? -2.202 -8.058 29.573 1.00 97.38 111 ILE A CA 1
ATOM 898 C C . ILE A 1 111 ? -0.794 -7.460 29.603 1.00 97.38 111 ILE A C 1
ATOM 900 O O . ILE A 1 111 ? -0.128 -7.368 28.570 1.00 97.38 111 ILE A O 1
ATOM 904 N N . THR A 1 112 ? -0.301 -7.074 30.782 1.00 97.56 112 THR A N 1
ATOM 905 C CA . THR A 1 112 ? 1.028 -6.461 30.892 1.00 97.56 112 THR A CA 1
ATOM 906 C C . THR A 1 112 ? 2.140 -7.432 30.501 1.00 97.56 112 THR A C 1
ATOM 908 O O . THR A 1 112 ? 3.083 -7.038 29.813 1.00 97.56 112 THR A O 1
ATOM 911 N N . ASP A 1 113 ? 2.022 -8.710 30.857 1.00 97.88 113 ASP A N 1
ATOM 912 C CA . ASP A 1 113 ? 3.004 -9.728 30.495 1.00 97.88 113 ASP A CA 1
ATOM 913 C C . ASP A 1 113 ? 2.955 -10.098 29.009 1.00 97.88 113 ASP A C 1
ATOM 915 O O . ASP A 1 113 ? 4.004 -10.307 28.388 1.00 97.88 113 ASP A O 1
ATOM 919 N N . GLU A 1 114 ? 1.770 -10.127 28.402 1.00 97.75 114 GLU A N 1
ATOM 920 C CA . GLU A 1 114 ? 1.619 -10.276 26.952 1.00 97.75 114 GLU A CA 1
ATOM 921 C C . GLU A 1 114 ? 2.237 -9.090 26.201 1.00 97.75 114 GLU A C 1
ATOM 923 O O . GLU A 1 114 ? 3.038 -9.295 25.283 1.00 97.75 114 GLU A O 1
ATOM 928 N N . ASN A 1 115 ? 1.995 -7.861 26.661 1.00 97.25 115 ASN A N 1
ATOM 929 C CA . ASN A 1 115 ? 2.605 -6.656 26.097 1.00 97.25 115 ASN A CA 1
ATOM 930 C C . ASN A 1 115 ? 4.138 -6.691 26.185 1.00 97.25 115 ASN A C 1
ATOM 932 O O . ASN A 1 115 ? 4.816 -6.392 25.201 1.00 97.25 115 ASN A O 1
ATOM 936 N N . LYS A 1 116 ? 4.713 -7.144 27.309 1.00 97.69 116 LYS A N 1
ATOM 937 C CA . LYS A 1 116 ? 6.172 -7.348 27.435 1.00 97.69 116 LYS A CA 1
ATOM 938 C C . LYS A 1 116 ? 6.702 -8.384 26.438 1.00 97.69 116 LYS A C 1
ATOM 940 O O . LYS A 1 116 ? 7.814 -8.237 25.926 1.00 97.69 116 LYS A O 1
ATOM 945 N N . LYS A 1 117 ? 5.954 -9.459 26.157 1.00 97.88 117 LYS A N 1
ATOM 946 C CA . LYS A 1 117 ? 6.339 -10.464 25.145 1.00 97.88 117 LYS A CA 1
ATOM 947 C C . LYS A 1 117 ? 6.306 -9.871 23.735 1.00 97.88 117 LYS A C 1
ATOM 949 O O . LYS A 1 117 ? 7.242 -10.100 22.971 1.00 97.88 117 LYS A O 1
ATOM 954 N N . ILE A 1 118 ? 5.272 -9.098 23.400 1.00 96.88 118 ILE A N 1
ATOM 955 C CA . ILE A 1 118 ? 5.148 -8.416 22.103 1.00 96.88 118 ILE A CA 1
ATOM 956 C C . ILE A 1 118 ? 6.281 -7.406 21.920 1.00 96.88 118 ILE A C 1
ATOM 958 O O . ILE A 1 118 ? 6.946 -7.426 20.888 1.00 96.88 118 ILE A O 1
ATOM 962 N N . LEU A 1 119 ? 6.566 -6.590 22.935 1.00 97.25 119 LEU A N 1
ATOM 963 C CA . LEU A 1 119 ? 7.649 -5.609 22.887 1.00 97.25 119 LEU A CA 1
ATOM 964 C C . LEU A 1 119 ? 9.003 -6.273 22.609 1.00 97.25 119 LEU A C 1
ATOM 966 O O . LEU A 1 119 ? 9.728 -5.833 21.722 1.00 97.25 119 LEU A O 1
ATOM 970 N N . ARG A 1 120 ? 9.312 -7.386 23.289 1.00 97.06 120 ARG A N 1
ATOM 971 C CA . ARG A 1 120 ? 10.536 -8.159 23.021 1.00 97.06 120 ARG A CA 1
ATOM 972 C C . ARG A 1 120 ? 10.598 -8.673 21.585 1.00 97.06 120 ARG A C 1
ATOM 974 O O . ARG A 1 120 ? 11.667 -8.650 20.977 1.00 97.06 120 ARG A O 1
ATOM 981 N N . ARG A 1 121 ? 9.473 -9.118 21.018 1.00 96.12 121 ARG A N 1
ATOM 982 C CA . ARG A 1 121 ? 9.403 -9.537 19.607 1.00 96.12 121 ARG A CA 1
ATOM 983 C C . ARG A 1 121 ? 9.649 -8.364 18.663 1.00 96.12 121 ARG A C 1
ATOM 985 O O . ARG A 1 121 ? 10.420 -8.518 17.730 1.00 96.12 121 ARG A O 1
ATOM 992 N N . LEU A 1 122 ? 9.058 -7.200 18.931 1.00 94.19 122 LEU A N 1
ATOM 993 C CA . LEU A 1 122 ? 9.265 -5.994 18.125 1.00 94.19 122 LEU A CA 1
ATOM 994 C C . LEU A 1 122 ? 10.720 -5.515 18.172 1.00 94.19 122 LEU A C 1
ATOM 996 O O . LEU A 1 122 ? 11.285 -5.185 17.138 1.00 94.19 122 LEU A O 1
ATOM 1000 N N . GLN A 1 123 ? 11.342 -5.526 19.351 1.00 94.19 123 GLN A N 1
ATOM 1001 C CA . GLN A 1 123 ? 12.733 -5.097 19.526 1.00 94.19 123 GLN A CA 1
ATOM 1002 C C . GLN A 1 123 ? 13.744 -6.085 18.928 1.00 94.19 123 GLN A C 1
ATOM 1004 O O . GLN A 1 123 ? 14.784 -5.672 18.423 1.00 94.19 123 GLN A O 1
ATOM 1009 N N . SER A 1 124 ? 13.458 -7.389 18.981 1.00 93.56 124 SER A N 1
ATOM 1010 C CA . SER A 1 124 ? 14.325 -8.424 18.395 1.00 93.56 124 SER A CA 1
ATOM 1011 C C . SER A 1 124 ? 14.077 -8.665 16.904 1.00 93.56 124 SER A C 1
ATOM 1013 O O . SER A 1 124 ? 14.917 -9.280 16.238 1.00 93.56 124 SER A O 1
ATOM 1015 N N . ALA A 1 125 ? 12.953 -8.187 16.364 1.00 92.50 125 ALA A N 1
ATOM 1016 C CA . ALA A 1 125 ? 12.642 -8.290 14.949 1.00 92.50 125 ALA A CA 1
ATOM 1017 C C . ALA A 1 125 ? 13.670 -7.504 14.129 1.00 92.50 125 ALA A C 1
ATOM 1019 O O . ALA A 1 125 ? 13.790 -6.284 14.220 1.00 92.50 125 ALA A O 1
ATOM 1020 N N . LYS A 1 126 ? 14.419 -8.224 13.294 1.00 86.19 126 LYS A N 1
ATOM 1021 C CA . LYS A 1 126 ? 15.355 -7.614 12.349 1.00 86.19 126 LYS A CA 1
ATOM 1022 C C . LYS A 1 126 ? 14.584 -7.071 11.151 1.00 86.19 126 LYS A C 1
ATOM 1024 O O . LYS A 1 126 ? 13.611 -7.680 10.704 1.00 86.19 126 LYS A O 1
ATOM 1029 N N . SER A 1 127 ? 15.049 -5.957 10.595 1.00 87.19 127 SER A N 1
ATOM 1030 C CA . SER A 1 127 ? 14.503 -5.440 9.345 1.00 87.19 127 SER A CA 1
ATOM 1031 C C . SER A 1 127 ? 14.685 -6.473 8.228 1.00 87.19 127 SER A C 1
ATOM 1033 O O . SER A 1 127 ? 15.779 -6.994 8.011 1.00 87.19 127 SER A O 1
ATOM 1035 N N . VAL A 1 128 ? 13.607 -6.759 7.492 1.00 83.94 128 VAL A N 1
ATOM 1036 C CA . VAL A 1 128 ? 13.655 -7.619 6.292 1.00 83.94 128 VAL A CA 1
ATOM 1037 C C . VAL A 1 128 ? 14.566 -6.996 5.226 1.00 83.94 128 VAL A C 1
ATOM 1039 O O . VAL A 1 128 ? 15.239 -7.690 4.464 1.00 83.94 128 VAL A O 1
ATOM 1042 N N . TYR A 1 129 ? 14.631 -5.665 5.211 1.00 84.25 129 TYR A N 1
ATOM 1043 C CA . TYR A 1 129 ? 15.479 -4.895 4.317 1.00 84.25 129 TYR A CA 1
ATOM 1044 C C . TYR A 1 129 ? 16.849 -4.640 4.945 1.00 84.25 129 TYR A C 1
ATOM 1046 O O . TYR A 1 129 ? 16.961 -4.176 6.080 1.00 84.25 129 TYR A O 1
ATOM 1054 N N . SER A 1 130 ? 17.903 -4.922 4.178 1.00 89.19 130 SER A N 1
ATOM 1055 C CA . SER A 1 130 ? 19.282 -4.594 4.532 1.00 89.19 130 SER A CA 1
ATOM 1056 C C . SER A 1 130 ? 19.779 -3.477 3.627 1.00 89.19 130 SER A C 1
ATOM 1058 O O . SER A 1 130 ? 19.960 -3.684 2.426 1.00 89.19 130 SER A O 1
ATOM 1060 N N . THR A 1 131 ? 20.066 -2.309 4.202 1.00 87.12 131 THR A N 1
ATOM 1061 C CA . THR A 1 131 ? 20.594 -1.146 3.469 1.00 87.12 131 THR A CA 1
ATOM 1062 C C . THR A 1 131 ? 21.884 -1.485 2.718 1.00 87.12 131 THR A C 1
ATOM 1064 O O . THR A 1 131 ? 22.092 -1.039 1.592 1.00 87.12 131 THR A O 1
ATOM 1067 N N . LYS A 1 132 ? 22.734 -2.348 3.297 1.00 91.00 132 LYS A N 1
ATOM 1068 C CA . LYS A 1 132 ? 23.970 -2.826 2.655 1.00 91.00 132 LYS A CA 1
ATOM 1069 C C . LYS A 1 132 ? 23.683 -3.664 1.406 1.00 91.00 132 LYS A C 1
ATOM 1071 O O . LYS A 1 132 ? 24.389 -3.516 0.409 1.00 91.00 132 LYS A O 1
ATOM 1076 N N . LYS A 1 133 ? 22.662 -4.531 1.456 1.00 92.44 133 LYS A N 1
ATOM 1077 C CA . LYS A 1 133 ? 22.217 -5.321 0.299 1.00 92.44 133 LYS A CA 1
ATOM 1078 C C . LYS A 1 133 ? 21.651 -4.402 -0.779 1.00 92.44 133 LYS A C 1
ATOM 1080 O O . LYS A 1 133 ? 22.115 -4.448 -1.906 1.00 92.44 133 LYS A O 1
ATOM 1085 N N . TRP A 1 134 ? 20.750 -3.496 -0.407 1.00 92.06 134 TRP A N 1
ATOM 1086 C CA . TRP A 1 134 ? 20.146 -2.545 -1.342 1.00 92.06 134 TRP A CA 1
ATOM 1087 C C . TRP A 1 134 ? 21.179 -1.669 -2.043 1.00 92.06 134 TRP A C 1
ATOM 1089 O O . TRP A 1 134 ? 21.085 -1.457 -3.246 1.00 92.06 134 TRP A O 1
ATOM 1099 N N . LYS A 1 135 ? 22.208 -1.203 -1.324 1.00 94.12 135 LYS A N 1
ATOM 1100 C CA . LYS A 1 135 ? 23.282 -0.423 -1.942 1.00 94.12 135 LYS A CA 1
ATOM 1101 C C . LYS A 1 135 ? 24.097 -1.253 -2.936 1.00 94.12 135 LYS A C 1
ATOM 1103 O O . LYS A 1 135 ? 24.446 -0.740 -3.996 1.00 94.12 135 LYS A O 1
ATOM 1108 N N . ARG A 1 136 ? 24.380 -2.523 -2.620 1.00 94.62 136 ARG A N 1
ATOM 1109 C CA . ARG A 1 136 ? 25.027 -3.453 -3.561 1.00 94.62 136 ARG A CA 1
ATOM 1110 C C . ARG A 1 136 ? 24.168 -3.688 -4.798 1.00 94.62 136 ARG A C 1
ATOM 1112 O O . ARG A 1 136 ? 24.677 -3.516 -5.900 1.00 94.62 136 ARG A O 1
ATOM 1119 N N . ASP A 1 137 ? 22.894 -4.017 -4.610 1.00 93.81 137 ASP A N 1
ATOM 1120 C CA . ASP A 1 137 ? 21.953 -4.288 -5.700 1.00 93.81 137 ASP A CA 1
ATOM 1121 C C . ASP A 1 137 ? 21.794 -3.050 -6.595 1.00 93.81 137 ASP A C 1
ATOM 1123 O O . ASP A 1 137 ? 21.858 -3.153 -7.816 1.00 93.81 137 ASP A O 1
ATOM 1127 N N . PHE A 1 138 ? 21.688 -1.857 -6.000 1.00 94.06 138 PHE A N 1
ATOM 1128 C CA . PHE A 1 138 ? 21.654 -0.588 -6.727 1.00 94.06 138 PHE A CA 1
ATOM 1129 C C . PHE A 1 138 ? 22.912 -0.380 -7.576 1.00 94.06 138 PHE A C 1
ATOM 1131 O O . PHE A 1 138 ? 22.809 -0.134 -8.776 1.00 94.06 138 PHE A O 1
ATOM 1138 N N . ASN A 1 139 ? 24.097 -0.525 -6.977 1.00 95.56 139 ASN A N 1
ATOM 1139 C CA . ASN A 1 139 ? 25.359 -0.358 -7.696 1.00 95.56 139 ASN A CA 1
ATOM 1140 C C . ASN A 1 139 ? 25.502 -1.390 -8.830 1.00 95.56 139 ASN A C 1
ATOM 1142 O O . ASN A 1 139 ? 25.983 -1.059 -9.912 1.00 95.56 139 ASN A O 1
ATOM 1146 N N . TYR A 1 140 ? 25.068 -2.634 -8.603 1.00 95.19 140 TYR A N 1
ATOM 1147 C CA . TYR A 1 140 ? 25.096 -3.695 -9.608 1.00 95.19 140 TYR A CA 1
ATOM 1148 C C . TYR A 1 140 ? 24.131 -3.420 -10.766 1.00 95.19 140 TYR A C 1
ATOM 1150 O O . TYR A 1 140 ? 24.522 -3.519 -11.926 1.00 95.19 140 TYR A O 1
ATOM 1158 N N . ASN A 1 141 ? 22.904 -2.995 -10.468 1.00 93.38 141 ASN A N 1
ATOM 1159 C CA . ASN A 1 141 ? 21.928 -2.598 -11.482 1.00 93.38 141 ASN A CA 1
ATOM 1160 C C . ASN A 1 141 ? 22.410 -1.387 -12.288 1.00 93.38 141 ASN A C 1
ATOM 1162 O O . ASN A 1 141 ? 22.234 -1.345 -13.503 1.00 93.38 141 ASN A O 1
ATOM 1166 N N . GLN A 1 142 ? 23.067 -0.424 -11.638 1.00 91.88 142 GLN A N 1
ATOM 1167 C CA . GLN A 1 142 ? 23.671 0.718 -12.317 1.00 91.88 142 GLN A CA 1
ATOM 1168 C C . GLN A 1 142 ? 24.805 0.280 -13.253 1.00 91.88 142 GLN A C 1
ATOM 1170 O O . GLN A 1 142 ? 24.858 0.726 -14.399 1.00 91.88 142 GLN A O 1
ATOM 1175 N N . TYR A 1 143 ? 25.668 -0.636 -12.804 1.00 92.31 143 TYR A N 1
ATOM 1176 C CA . TYR A 1 143 ? 26.703 -1.240 -13.642 1.00 92.31 143 TYR A CA 1
ATOM 1177 C C . TYR A 1 143 ? 26.104 -1.979 -14.847 1.00 92.31 143 TYR A C 1
ATOM 1179 O O . TYR A 1 143 ? 26.528 -1.750 -15.978 1.00 92.31 143 TYR A O 1
ATOM 1187 N N . LEU A 1 144 ? 25.094 -2.826 -14.628 1.00 90.00 144 LEU A N 1
ATOM 1188 C CA . LEU A 1 144 ? 24.407 -3.541 -15.704 1.00 90.00 144 LEU A CA 1
ATOM 1189 C C . LEU A 1 144 ? 23.773 -2.575 -16.701 1.00 90.00 144 LEU A C 1
ATOM 1191 O O . LEU A 1 144 ? 23.959 -2.742 -17.901 1.00 90.00 144 LEU A O 1
ATOM 1195 N N . SER A 1 145 ? 23.076 -1.547 -16.218 1.00 87.44 145 SER A N 1
ATOM 1196 C CA . SER A 1 145 ? 22.480 -0.506 -17.058 1.00 87.44 145 SER A CA 1
ATOM 1197 C C . SER A 1 145 ? 23.535 0.171 -17.934 1.00 87.44 145 SER A C 1
ATOM 1199 O O . SER A 1 145 ? 23.347 0.294 -19.145 1.00 87.44 145 SER A O 1
ATOM 1201 N N . LEU A 1 146 ? 24.693 0.515 -17.356 1.00 84.62 146 LEU A N 1
ATOM 1202 C CA . LEU A 1 146 ? 25.811 1.077 -18.107 1.00 84.62 146 LEU A CA 1
ATOM 1203 C C . LEU A 1 146 ? 26.294 0.107 -19.194 1.00 84.62 146 LEU A C 1
ATOM 1205 O O . LEU A 1 146 ? 26.360 0.496 -20.357 1.00 84.62 146 LEU A O 1
ATOM 1209 N N . LYS A 1 147 ? 26.546 -1.162 -18.857 1.00 83.62 147 LYS A N 1
ATOM 1210 C CA . LYS A 1 147 ? 27.023 -2.178 -19.813 1.00 83.62 147 LYS A CA 1
ATO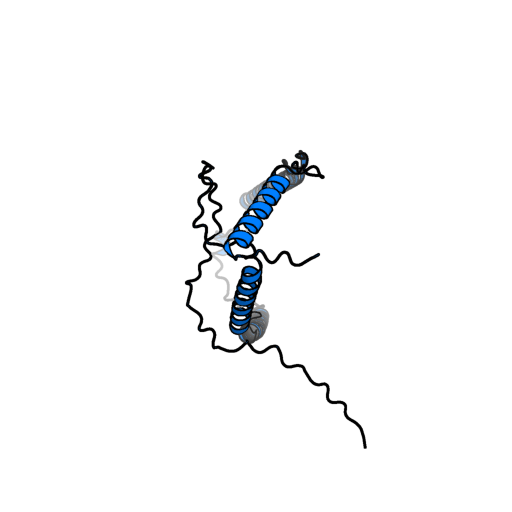M 1211 C C . LYS A 1 147 ? 26.023 -2.506 -20.916 1.00 83.62 147 LYS A C 1
ATOM 1213 O O . LYS A 1 147 ? 26.408 -2.664 -22.070 1.00 83.62 147 LYS A O 1
ATOM 1218 N N . LEU A 1 148 ? 24.737 -2.546 -20.591 1.00 80.25 148 LEU A N 1
ATOM 1219 C CA . LEU A 1 148 ? 23.674 -2.691 -21.583 1.00 80.25 148 LEU A CA 1
ATOM 1220 C C . LEU A 1 148 ? 23.608 -1.458 -22.496 1.00 80.25 148 LEU A C 1
ATOM 1222 O O . LEU A 1 148 ? 23.427 -1.596 -23.704 1.00 80.25 148 LEU A O 1
ATOM 1226 N N . SER A 1 149 ? 23.825 -0.259 -21.946 1.00 75.62 149 SER A N 1
ATOM 1227 C CA . SER A 1 149 ? 23.857 0.984 -22.722 1.00 75.62 149 SER A CA 1
ATOM 1228 C C . SER A 1 149 ? 25.103 1.137 -23.605 1.00 75.62 149 SER A C 1
ATOM 1230 O O . SER A 1 149 ? 25.021 1.786 -24.647 1.00 75.62 149 SER A O 1
ATOM 1232 N N . GLU A 1 150 ? 26.235 0.528 -23.232 1.00 67.44 150 GLU A N 1
ATOM 1233 C CA . GLU A 1 150 ? 27.455 0.486 -24.052 1.00 67.44 150 GLU A CA 1
ATOM 1234 C C . GLU A 1 150 ? 27.190 -0.255 -25.377 1.00 67.44 150 GLU A C 1
ATOM 1236 O O . GLU A 1 150 ? 27.578 0.231 -26.437 1.00 67.44 150 GLU A O 1
ATOM 1241 N N . ASN A 1 151 ? 26.419 -1.350 -25.348 1.00 61.72 151 ASN A N 1
ATOM 1242 C CA . ASN A 1 151 ? 26.043 -2.113 -26.548 1.00 61.72 151 ASN A CA 1
ATOM 1243 C C . ASN A 1 151 ? 24.825 -1.553 -27.303 1.00 61.72 151 ASN A C 1
ATOM 1245 O O . ASN A 1 151 ? 24.606 -1.903 -28.464 1.00 61.72 151 ASN A O 1
ATOM 1249 N N . ALA A 1 152 ? 24.042 -0.665 -26.683 1.00 61.50 152 ALA A N 1
ATOM 1250 C CA . ALA A 1 152 ? 22.963 0.058 -27.362 1.00 61.50 152 ALA A CA 1
ATOM 1251 C C . ALA A 1 152 ? 23.495 1.125 -28.345 1.00 61.50 152 ALA A C 1
ATOM 1253 O O . ALA A 1 152 ? 22.752 1.635 -29.182 1.00 61.50 152 ALA A O 1
ATOM 1254 N N . GLY A 1 153 ? 24.791 1.452 -28.271 1.00 57.62 153 GLY A N 1
ATOM 1255 C CA . GLY A 1 153 ? 25.478 2.429 -29.112 1.00 57.62 153 GLY A CA 1
ATOM 1256 C C . GLY A 1 153 ? 25.904 1.913 -30.487 1.00 57.62 153 GLY A C 1
ATOM 1257 O O . GLY A 1 153 ? 27.022 2.193 -30.903 1.00 57.62 153 GLY A O 1
ATOM 1258 N N . ARG A 1 154 ? 25.037 1.203 -31.224 1.00 58.44 154 ARG A N 1
ATOM 1259 C CA . ARG A 1 154 ? 25.282 0.995 -32.666 1.00 58.44 154 ARG A CA 1
ATOM 1260 C C . ARG A 1 154 ? 25.159 2.287 -33.470 1.00 58.44 154 ARG A C 1
ATOM 1262 O O . ARG A 1 154 ? 25.588 2.305 -34.607 1.00 58.44 154 ARG A O 1
ATOM 1269 N N . ILE A 1 155 ? 24.585 3.341 -32.895 1.00 59.78 155 ILE A N 1
ATOM 1270 C CA . ILE A 1 155 ? 24.392 4.637 -33.543 1.00 59.78 155 ILE A CA 1
ATOM 1271 C C . ILE A 1 155 ? 25.405 5.615 -32.932 1.00 59.78 155 ILE A C 1
ATOM 1273 O O . ILE A 1 155 ? 25.441 5.746 -31.701 1.00 59.78 155 ILE A O 1
ATOM 1277 N N . PRO A 1 156 ? 26.240 6.293 -33.738 1.00 59.31 156 PRO A N 1
ATOM 1278 C CA . PRO A 1 156 ? 27.178 7.281 -33.223 1.00 59.31 156 PRO A CA 1
ATOM 1279 C C . PRO A 1 156 ? 26.413 8.410 -32.516 1.00 59.31 156 PRO A C 1
ATOM 1281 O O . PRO A 1 156 ? 25.537 9.041 -33.095 1.00 59.31 156 PRO A O 1
ATOM 1284 N N . LYS A 1 157 ? 26.754 8.681 -31.248 1.00 58.00 157 LYS A N 1
ATOM 1285 C CA . LYS A 1 157 ? 26.155 9.759 -30.426 1.00 58.00 157 LYS A CA 1
ATOM 1286 C C . LYS A 1 157 ? 26.606 11.169 -30.845 1.00 58.00 157 LYS A C 1
ATOM 1288 O O . LYS A 1 157 ? 26.247 12.144 -30.197 1.00 58.00 157 LYS A O 1
ATOM 1293 N N . SER A 1 158 ? 27.438 11.264 -31.879 1.00 53.31 158 SER A N 1
ATOM 1294 C CA . SER A 1 158 ? 28.031 12.496 -32.386 1.00 53.31 158 SER A CA 1
ATOM 1295 C C . SER A 1 158 ? 27.735 12.589 -33.876 1.00 53.31 158 SER A C 1
ATOM 1297 O O . SER A 1 158 ? 28.234 11.790 -34.666 1.00 53.31 158 SER A O 1
ATOM 1299 N N . THR A 1 159 ? 26.911 13.562 -34.248 1.00 48.22 159 THR A N 1
ATOM 1300 C CA . THR A 1 159 ? 26.698 13.969 -35.632 1.00 48.22 159 THR A CA 1
ATOM 1301 C C . THR A 1 159 ? 27.360 15.326 -35.822 1.00 48.22 159 THR A C 1
ATOM 1303 O O . THR A 1 159 ? 26.779 16.359 -35.530 1.00 48.22 159 THR A O 1
ATOM 1306 N N . SER A 1 160 ? 28.570 15.344 -36.378 1.00 50.22 160 SER A N 1
ATOM 1307 C CA . SER A 1 160 ? 29.059 16.501 -37.146 1.00 50.22 160 SER A CA 1
ATOM 1308 C C . SER A 1 160 ? 28.429 16.561 -38.551 1.00 50.22 160 SER A C 1
ATOM 1310 O O . SER A 1 160 ? 28.936 17.228 -39.445 1.00 50.22 160 SER A O 1
ATOM 1312 N N . PHE A 1 161 ? 27.319 15.847 -38.746 1.00 53.12 161 PHE A N 1
ATOM 1313 C CA . PHE A 1 161 ? 26.501 15.830 -39.947 1.00 53.12 161 PHE A CA 1
ATOM 1314 C C . PHE A 1 161 ? 25.048 16.082 -39.537 1.00 53.12 161 PHE A C 1
ATOM 1316 O O . PHE A 1 161 ? 24.246 15.154 -39.436 1.00 53.12 161 PHE A O 1
ATOM 1323 N N . ASP A 1 162 ? 24.727 17.347 -39.277 1.00 52.69 162 ASP A N 1
ATOM 1324 C CA . ASP A 1 162 ? 23.355 17.842 -39.351 1.00 52.69 162 ASP A CA 1
ATOM 1325 C C . ASP A 1 162 ? 22.925 17.770 -40.814 1.00 52.69 162 ASP A C 1
ATOM 1327 O O . ASP A 1 162 ? 23.185 18.684 -41.593 1.00 52.69 162 ASP A O 1
ATOM 1331 N N . LEU A 1 163 ? 22.330 16.648 -41.225 1.00 48.84 163 LEU A N 1
ATOM 1332 C CA . LEU A 1 163 ? 21.772 16.566 -42.572 1.00 48.84 163 LEU A CA 1
ATOM 1333 C C . LEU A 1 163 ? 20.313 17.000 -42.648 1.00 48.84 163 LEU A C 1
ATOM 1335 O O . LEU A 1 163 ? 19.886 17.330 -43.744 1.00 48.84 163 LEU A O 1
ATOM 1339 N N . PHE A 1 164 ? 19.559 17.067 -41.544 1.00 44.81 164 PHE A N 1
ATOM 1340 C CA . PHE A 1 164 ? 18.173 17.542 -41.587 1.00 44.81 164 PHE A CA 1
ATOM 1341 C C . PHE A 1 164 ? 17.735 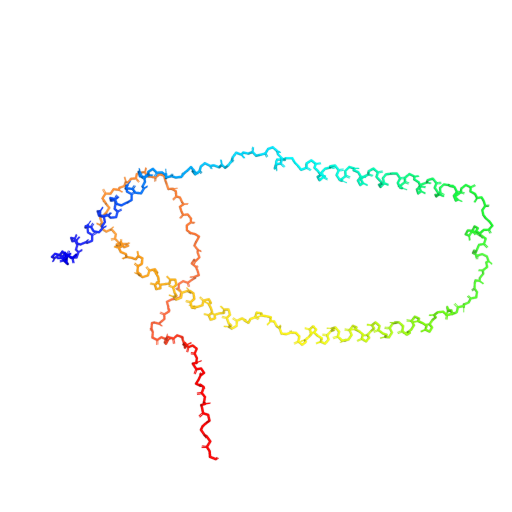18.166 -40.257 1.00 44.81 164 PHE A C 1
ATOM 1343 O O . PHE A 1 164 ? 17.432 17.462 -39.294 1.00 44.81 164 PHE A O 1
ATOM 1350 N N . SER A 1 165 ? 17.614 19.496 -40.246 1.00 43.81 165 SER A N 1
ATOM 1351 C CA . SER A 1 165 ? 16.674 20.198 -39.371 1.00 43.81 165 SER A CA 1
ATOM 1352 C C . SER A 1 165 ? 15.266 19.849 -39.849 1.00 43.81 165 SER A C 1
ATOM 1354 O O . SER A 1 165 ? 14.687 20.511 -40.710 1.00 43.81 165 SER A O 1
ATOM 1356 N N . THR A 1 166 ? 14.723 18.732 -39.372 1.00 40.97 166 THR A N 1
ATOM 1357 C CA . THR A 1 166 ? 13.278 18.550 -39.436 1.00 40.97 166 THR A CA 1
ATOM 1358 C C . THR A 1 166 ? 12.704 19.410 -38.325 1.00 40.97 166 THR A C 1
ATOM 1360 O O . THR A 1 166 ? 12.956 19.122 -37.154 1.00 40.97 166 THR A O 1
ATOM 1363 N N . ASN A 1 167 ? 11.932 20.435 -38.689 1.00 44.03 167 ASN A N 1
ATOM 1364 C CA . ASN A 1 167 ? 10.963 21.080 -37.806 1.00 44.03 167 ASN A CA 1
ATOM 1365 C C . ASN A 1 167 ? 9.960 20.018 -37.324 1.00 44.03 167 ASN A C 1
ATOM 1367 O O . ASN A 1 167 ? 8.842 19.911 -37.818 1.00 44.03 167 ASN A O 1
ATOM 1371 N N . SER A 1 168 ? 10.391 19.167 -36.401 1.00 41.16 168 SER A N 1
ATOM 1372 C CA . SER A 1 168 ? 9.521 18.370 -35.563 1.00 41.16 168 SER A CA 1
ATOM 1373 C C . SER A 1 168 ? 9.282 19.239 -34.337 1.00 41.16 168 SER A C 1
ATOM 1375 O O . SER A 1 168 ? 10.270 19.632 -33.708 1.00 41.16 168 SER A O 1
ATOM 1377 N N . PRO A 1 169 ? 8.027 19.578 -33.986 1.00 36.53 169 PRO A N 1
ATOM 1378 C CA . PRO A 1 169 ? 7.776 20.207 -32.700 1.00 36.53 169 PRO A CA 1
ATOM 1379 C C . PRO A 1 169 ? 8.429 19.308 -31.659 1.00 36.53 169 PRO A C 1
ATOM 1381 O O . PRO A 1 169 ? 8.327 18.081 -31.761 1.00 36.53 169 PRO A O 1
ATOM 1384 N N . ALA A 1 170 ? 9.184 19.913 -30.748 1.00 37.75 170 ALA A N 1
ATOM 1385 C CA . ALA A 1 170 ? 9.838 19.209 -29.669 1.00 37.75 170 ALA A CA 1
ATOM 1386 C C . ALA A 1 170 ? 8.774 18.418 -28.899 1.00 37.75 170 ALA A C 1
ATOM 1388 O O . ALA A 1 170 ? 8.137 18.925 -27.982 1.00 37.75 170 ALA A O 1
ATOM 1389 N N . THR A 1 171 ? 8.549 17.158 -29.272 1.00 39.38 171 THR A N 1
ATOM 1390 C CA . THR A 1 171 ? 8.065 16.178 -28.321 1.00 39.38 171 THR A CA 1
ATOM 1391 C C . THR A 1 171 ? 9.207 16.065 -27.342 1.00 39.38 171 THR A C 1
ATOM 1393 O O . THR A 1 171 ? 10.199 15.382 -27.610 1.00 39.38 171 THR A O 1
ATOM 1396 N N . GLU A 1 172 ? 9.089 16.824 -26.255 1.00 33.69 172 GLU A N 1
ATOM 1397 C CA . GLU A 1 172 ? 9.753 16.556 -24.998 1.00 33.69 172 GLU A CA 1
ATOM 1398 C C . GLU A 1 172 ? 9.489 15.089 -24.659 1.00 33.69 172 GLU A C 1
ATOM 1400 O O . GLU A 1 172 ? 8.579 14.724 -23.913 1.00 33.69 172 GLU A O 1
ATOM 1405 N N . TYR A 1 173 ? 10.315 14.202 -25.200 1.00 38.12 173 TYR A N 1
ATOM 1406 C CA . TYR A 1 173 ? 10.631 12.982 -24.505 1.00 38.12 173 TYR A CA 1
ATOM 1407 C C . TYR A 1 173 ? 11.452 13.439 -23.312 1.00 38.12 173 TYR A C 1
ATOM 1409 O O . TYR A 1 173 ? 12.683 13.441 -23.335 1.00 38.12 173 TYR A O 1
ATOM 1417 N N . ASN A 1 174 ? 10.726 13.868 -22.280 1.00 42.72 174 ASN A N 1
ATOM 1418 C CA . ASN A 1 174 ? 11.176 13.919 -20.909 1.00 42.72 174 ASN A CA 1
ATOM 1419 C C . ASN A 1 174 ? 11.595 12.491 -20.556 1.00 42.72 174 ASN A C 1
ATOM 1421 O O . ASN A 1 174 ? 10.860 11.735 -19.926 1.00 42.72 174 ASN A O 1
ATOM 1425 N N . ARG A 1 175 ? 12.782 12.082 -21.019 1.00 39.88 175 ARG A N 1
ATOM 1426 C CA . ARG A 1 175 ? 13.524 11.004 -20.393 1.00 39.88 175 ARG A CA 1
ATOM 1427 C C . ARG A 1 175 ? 13.733 11.535 -18.985 1.00 39.88 175 ARG A C 1
ATOM 1429 O O . ARG A 1 175 ? 14.452 12.526 -18.864 1.00 39.88 175 ARG A O 1
ATOM 1436 N N . PRO A 1 176 ? 13.068 10.981 -17.957 1.00 35.62 176 PRO A N 1
ATOM 1437 C CA . PRO A 1 176 ? 13.218 11.508 -16.618 1.00 35.62 176 PRO A CA 1
ATOM 1438 C C . PRO A 1 176 ? 14.711 11.536 -16.340 1.00 35.62 176 PRO A C 1
ATOM 1440 O O . PRO A 1 176 ? 15.399 10.518 -16.471 1.00 35.62 176 PRO A O 1
ATOM 1443 N N . THR A 1 177 ? 15.216 12.735 -16.069 1.00 45.25 177 THR A N 1
ATOM 1444 C CA . THR A 1 177 ? 16.598 12.981 -15.696 1.00 45.25 177 THR A CA 1
ATOM 1445 C C . THR A 1 177 ? 16.803 12.329 -14.339 1.00 45.25 177 THR A C 1
ATOM 1447 O O . THR A 1 177 ? 16.858 12.980 -13.306 1.00 45.25 177 TH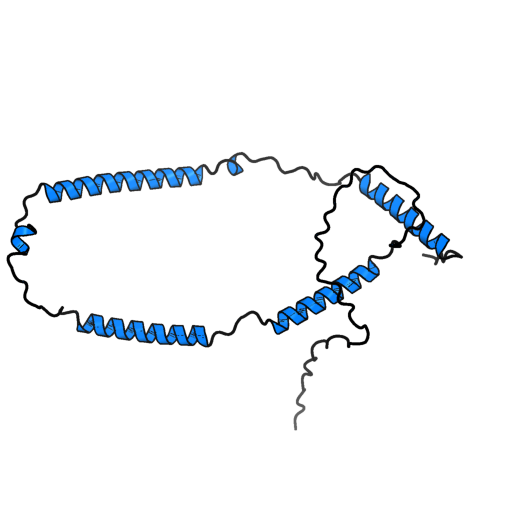R A O 1
ATOM 1450 N N . THR A 1 178 ? 16.939 11.005 -14.317 1.00 43.69 178 THR A N 1
ATOM 1451 C CA . THR A 1 178 ? 17.552 10.276 -13.211 1.00 43.69 178 THR A CA 1
ATOM 1452 C C . THR A 1 178 ? 19.067 10.439 -13.335 1.00 43.69 178 THR A C 1
ATOM 1454 O O . THR A 1 178 ? 19.827 9.476 -13.286 1.00 43.69 178 THR A O 1
ATOM 1457 N N . ALA A 1 179 ? 19.528 11.673 -13.552 1.00 39.81 179 ALA A N 1
ATOM 1458 C CA . ALA A 1 179 ? 20.913 12.029 -13.336 1.00 39.81 179 ALA A CA 1
ATOM 1459 C C . ALA A 1 179 ? 21.079 12.158 -11.822 1.00 39.81 179 ALA A C 1
ATOM 1461 O O . ALA A 1 179 ? 21.071 13.245 -11.256 1.00 39.81 179 ALA A O 1
ATOM 1462 N N . GLY A 1 180 ? 21.229 11.011 -11.156 1.00 41.72 180 GLY A N 1
ATOM 1463 C CA . GLY A 1 180 ? 22.123 10.996 -10.012 1.00 41.72 180 GLY A CA 1
ATOM 1464 C C . GLY A 1 180 ? 23.460 11.514 -10.526 1.00 41.72 180 GLY A C 1
ATOM 1465 O O . GLY A 1 180 ? 23.962 10.997 -11.525 1.00 41.72 180 GLY A O 1
ATOM 1466 N N . THR A 1 181 ? 23.948 12.590 -9.911 1.00 41.12 181 THR A N 1
ATOM 1467 C CA . THR A 1 181 ? 25.256 13.212 -10.120 1.00 41.12 181 THR A CA 1
ATOM 1468 C C . THR A 1 181 ? 26.245 12.211 -10.708 1.00 41.12 181 THR A C 1
ATOM 1470 O O . THR A 1 181 ? 26.562 11.213 -10.058 1.00 41.12 181 THR A O 1
ATOM 1473 N N . PHE A 1 182 ? 26.700 12.448 -11.943 1.00 41.06 182 PHE A N 1
ATOM 1474 C CA . PHE A 1 182 ? 27.774 11.678 -12.569 1.00 41.06 182 PHE A CA 1
ATOM 1475 C C . PHE A 1 182 ? 29.049 11.875 -11.733 1.00 41.06 182 PHE A C 1
ATOM 1477 O O . PHE A 1 182 ? 29.891 12.721 -12.024 1.00 41.06 182 PHE A O 1
ATOM 1484 N N . GLN A 1 183 ? 29.192 11.108 -10.654 1.00 45.50 183 GLN A N 1
ATOM 1485 C CA . GLN A 1 183 ? 30.4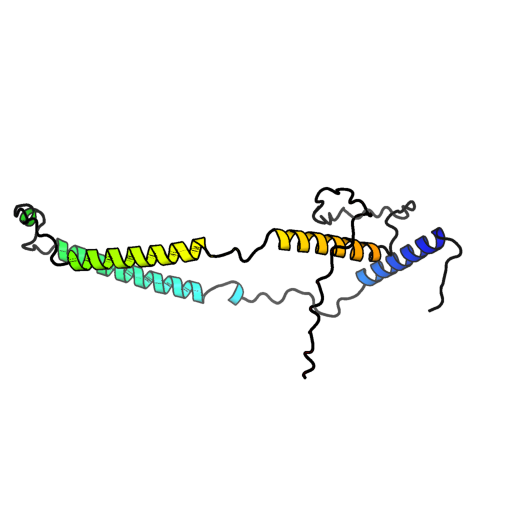91 10.868 -10.057 1.00 45.50 183 GLN A CA 1
ATOM 1486 C C . GLN A 1 183 ? 31.267 10.056 -11.086 1.00 45.50 183 GLN A C 1
ATOM 1488 O O . GLN A 1 183 ? 30.885 8.930 -11.411 1.00 45.50 183 GLN A O 1
ATOM 1493 N N . LYS A 1 184 ? 32.324 10.660 -11.638 1.00 40.59 184 LYS A N 1
ATOM 1494 C CA . LYS A 1 184 ? 33.346 9.944 -12.400 1.00 40.59 184 LYS A CA 1
ATOM 1495 C C . LYS A 1 184 ? 33.815 8.785 -11.517 1.00 40.59 184 LYS A C 1
ATOM 1497 O O . LYS A 1 184 ? 34.461 9.009 -10.501 1.00 40.59 184 LYS A O 1
ATOM 1502 N N . PHE A 1 185 ? 33.388 7.571 -11.844 1.00 42.12 185 PHE A N 1
ATOM 1503 C CA . PHE A 1 185 ? 33.830 6.376 -11.142 1.00 42.12 185 PHE A CA 1
ATOM 1504 C C . PHE A 1 185 ? 35.168 5.962 -11.740 1.00 42.12 185 PHE A C 1
ATOM 1506 O O . PHE A 1 185 ? 35.257 5.704 -12.941 1.00 42.12 185 PHE A O 1
ATOM 1513 N N . ASP A 1 186 ? 36.199 5.914 -10.902 1.00 48.38 186 ASP A N 1
ATOM 1514 C CA . ASP A 1 186 ? 37.519 5.441 -11.295 1.00 48.38 186 ASP A CA 1
ATOM 1515 C C . ASP A 1 186 ? 37.436 3.983 -11.761 1.00 48.38 186 ASP A C 1
ATOM 1517 O O . ASP A 1 186 ? 37.097 3.075 -10.996 1.00 48.38 186 ASP A O 1
ATOM 1521 N N . PHE A 1 187 ? 37.787 3.758 -13.027 1.00 45.34 187 PHE A N 1
ATOM 1522 C CA . PHE A 1 187 ? 37.726 2.465 -13.716 1.00 45.34 187 PHE A CA 1
ATOM 1523 C C . PHE A 1 187 ? 38.651 1.381 -13.124 1.00 45.34 187 PHE A C 1
ATOM 1525 O O . PHE A 1 187 ? 38.583 0.227 -13.541 1.00 45.34 187 PHE A O 1
ATOM 1532 N N . ASN A 1 188 ? 39.471 1.720 -12.123 1.00 50.78 188 ASN A N 1
ATOM 1533 C CA . ASN A 1 188 ? 40.439 0.818 -11.493 1.00 50.78 188 ASN A CA 1
ATOM 1534 C C . ASN A 1 188 ? 39.927 0.112 -10.225 1.00 50.78 188 ASN A C 1
ATOM 1536 O O . ASN A 1 188 ? 40.654 -0.693 -9.643 1.00 50.78 188 ASN A O 1
ATOM 1540 N N . LYS A 1 189 ? 38.686 0.356 -9.774 1.00 46.22 189 LYS A N 1
ATOM 1541 C CA . LYS A 1 189 ? 38.119 -0.381 -8.633 1.00 46.22 189 LYS A CA 1
ATOM 1542 C C . LYS A 1 189 ? 37.342 -1.613 -9.092 1.00 46.22 189 LYS A C 1
ATOM 1544 O O . LYS A 1 189 ? 36.204 -1.518 -9.531 1.00 46.22 189 LYS A O 1
ATOM 1549 N N . ALA A 1 190 ? 38.030 -2.748 -8.964 1.00 50.84 190 ALA A N 1
ATOM 1550 C CA . ALA A 1 190 ? 37.571 -4.131 -8.847 1.00 50.84 190 ALA A CA 1
ATOM 1551 C C . ALA A 1 190 ? 36.097 -4.438 -9.181 1.00 50.84 190 ALA A C 1
ATOM 1553 O O . ALA A 1 190 ? 35.160 -3.933 -8.560 1.00 50.84 190 ALA A O 1
ATOM 1554 N N . ARG A 1 191 ? 35.920 -5.423 -10.073 1.00 52.94 191 ARG A N 1
ATOM 1555 C CA . ARG A 1 191 ? 34.684 -6.199 -10.251 1.00 52.94 191 ARG A CA 1
ATOM 1556 C C . ARG A 1 191 ? 34.100 -6.534 -8.863 1.00 52.94 191 ARG A C 1
ATOM 1558 O O . ARG A 1 191 ? 34.806 -7.159 -8.069 1.00 52.94 191 ARG A O 1
ATOM 1565 N N . PRO A 1 192 ? 32.864 -6.131 -8.523 1.00 51.50 192 PRO A N 1
ATOM 1566 C CA . PRO A 1 192 ? 32.295 -6.497 -7.234 1.00 51.50 192 PRO A CA 1
ATOM 1567 C C . PRO A 1 192 ? 32.177 -8.024 -7.166 1.00 51.50 192 PRO A C 1
ATOM 1569 O O . PRO A 1 192 ? 31.608 -8.639 -8.067 1.00 51.50 192 PRO A O 1
ATOM 1572 N N . PHE A 1 193 ? 32.781 -8.604 -6.123 1.00 48.38 193 PHE A N 1
ATOM 1573 C CA . PHE A 1 193 ? 32.862 -10.041 -5.850 1.00 48.38 193 PHE A CA 1
ATOM 1574 C C . PHE A 1 193 ? 31.551 -10.758 -6.196 1.00 48.38 193 PHE A C 1
ATOM 1576 O O . PHE A 1 193 ? 30.510 -10.516 -5.580 1.00 48.38 193 PHE A O 1
ATOM 1583 N N . THR A 1 194 ? 31.616 -11.645 -7.187 1.00 46.44 194 THR A N 1
ATOM 1584 C CA . THR A 1 194 ? 30.579 -12.641 -7.443 1.00 46.44 194 THR A CA 1
ATOM 1585 C C . THR A 1 194 ? 30.581 -13.631 -6.283 1.00 46.44 194 THR A C 1
ATOM 1587 O O . THR A 1 194 ? 31.644 -14.059 -5.842 1.00 46.44 194 THR A O 1
ATOM 1590 N N . SER A 1 195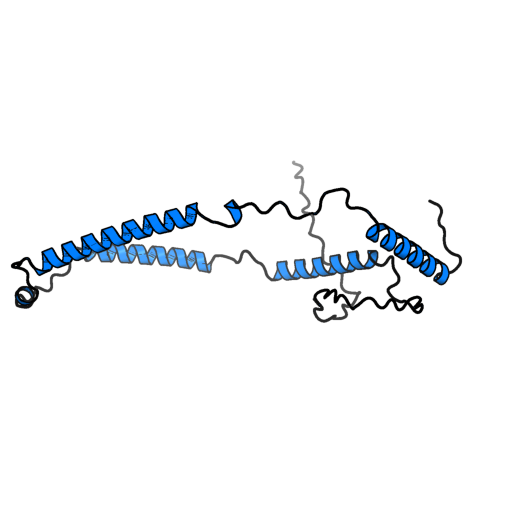 ? 29.392 -13.944 -5.778 1.00 45.66 195 SER A N 1
ATOM 1591 C CA . SER A 1 195 ? 29.114 -14.865 -4.672 1.00 45.66 195 SER A CA 1
ATOM 1592 C C . SER A 1 195 ? 30.046 -16.081 -4.611 1.00 45.66 195 SER A C 1
ATOM 1594 O O . SER A 1 195 ? 30.163 -16.812 -5.595 1.00 45.66 195 SER A O 1
ATOM 1596 N N . GLU A 1 196 ? 30.637 -16.317 -3.437 1.00 41.38 196 GLU A N 1
ATOM 1597 C CA . GLU A 1 196 ? 31.367 -17.538 -3.089 1.00 41.38 196 GLU A CA 1
ATOM 1598 C C . GLU A 1 196 ? 30.535 -18.783 -3.428 1.00 41.38 196 GLU A C 1
ATOM 1600 O O . GLU A 1 196 ? 29.428 -18.983 -2.918 1.00 41.38 196 GLU A O 1
ATOM 1605 N N . GLY A 1 197 ? 31.073 -19.630 -4.305 1.00 39.75 197 GLY A N 1
ATOM 1606 C CA . GLY A 1 197 ? 30.553 -20.969 -4.528 1.00 39.75 197 GLY A CA 1
ATOM 1607 C C . GLY A 1 197 ? 30.803 -21.813 -3.284 1.00 39.75 197 GLY A C 1
ATOM 1608 O O . GLY A 1 197 ? 31.949 -22.092 -2.943 1.00 39.75 197 GLY A O 1
ATOM 1609 N N . LYS A 1 198 ? 29.733 -22.236 -2.604 1.00 41.12 198 LYS A N 1
ATOM 1610 C CA . LYS A 1 198 ? 29.801 -23.288 -1.581 1.00 41.12 198 LYS A CA 1
ATOM 1611 C C . LYS A 1 198 ? 30.338 -24.569 -2.225 1.00 41.12 198 LYS A C 1
ATOM 1613 O O . LYS A 1 198 ? 29.593 -25.273 -2.907 1.00 41.12 198 LYS A O 1
ATOM 1618 N N . SER A 1 199 ? 31.608 -24.885 -1.989 1.00 40.44 199 SER A N 1
ATOM 1619 C CA . SER A 1 199 ? 32.164 -26.209 -2.246 1.00 40.44 199 SER A CA 1
ATOM 1620 C C . SER A 1 199 ? 31.502 -27.209 -1.293 1.00 40.44 199 SER A C 1
ATOM 1622 O O . SER A 1 199 ? 31.542 -27.079 -0.069 1.00 40.44 199 SER A O 1
ATOM 1624 N N . ARG A 1 200 ? 30.815 -28.205 -1.858 1.00 44.81 200 ARG A N 1
ATOM 1625 C CA . ARG A 1 200 ? 30.329 -29.365 -1.105 1.00 44.81 200 ARG A CA 1
ATOM 1626 C C . ARG A 1 200 ? 31.539 -30.249 -0.804 1.00 44.81 200 ARG A C 1
ATOM 1628 O O . ARG A 1 200 ? 32.113 -30.817 -1.726 1.00 44.81 200 ARG A O 1
ATOM 1635 N N . SER A 1 201 ? 31.928 -30.343 0.465 1.00 41.91 201 SER A N 1
ATOM 1636 C CA . SER A 1 201 ? 32.928 -31.314 0.916 1.00 41.91 201 SER A CA 1
ATOM 1637 C C . SER A 1 201 ? 32.296 -32.708 0.931 1.00 41.91 201 SER A C 1
ATOM 1639 O O . SER A 1 201 ? 31.344 -32.956 1.674 1.00 41.91 201 SER A O 1
ATOM 1641 N N . ILE A 1 202 ? 32.783 -33.592 0.062 1.00 45.72 202 ILE A N 1
ATOM 1642 C CA . ILE A 1 202 ? 32.460 -35.019 0.063 1.00 45.72 202 ILE A CA 1
ATOM 1643 C C . ILE A 1 202 ? 33.361 -35.660 1.120 1.00 45.72 202 ILE A C 1
ATOM 1645 O O . ILE A 1 202 ? 34.573 -35.732 0.940 1.00 45.72 202 ILE A O 1
ATOM 1649 N N . LYS A 1 203 ? 32.774 -36.112 2.233 1.00 43.16 203 LYS A N 1
ATOM 1650 C CA . LYS A 1 203 ? 33.458 -37.002 3.178 1.00 43.16 203 LYS A CA 1
ATOM 1651 C C . LYS A 1 203 ? 33.634 -38.366 2.505 1.00 43.16 203 LYS A C 1
ATOM 1653 O O . LYS A 1 203 ? 32.640 -39.054 2.284 1.00 43.16 203 LYS A O 1
ATOM 1658 N N . GLN A 1 204 ? 34.867 -38.743 2.178 1.00 43.78 204 GLN A N 1
ATOM 1659 C CA . GLN A 1 204 ? 35.229 -40.147 1.988 1.00 43.78 204 GLN A CA 1
ATOM 1660 C C . GLN A 1 204 ? 35.591 -40.731 3.353 1.00 43.78 204 GLN A C 1
ATOM 1662 O O . GLN A 1 204 ? 36.292 -40.092 4.137 1.00 43.78 204 GLN A O 1
ATOM 1667 N N . GLY A 1 205 ? 35.012 -41.891 3.651 1.00 46.78 205 GLY A N 1
ATOM 1668 C CA . GLY A 1 205 ? 35.250 -42.625 4.883 1.00 46.78 205 GLY A CA 1
ATOM 1669 C C . GLY A 1 205 ? 36.598 -43.332 4.890 1.00 46.78 205 GLY A C 1
ATOM 1670 O O . GLY A 1 205 ? 37.109 -43.701 3.834 1.00 46.78 205 GLY A O 1
ATOM 1671 N N . LEU A 1 206 ? 37.099 -43.517 6.107 1.00 39.78 206 LEU A N 1
ATOM 1672 C CA . LEU A 1 206 ? 37.693 -44.728 6.668 1.00 39.78 206 LEU A CA 1
ATOM 1673 C C . LEU A 1 206 ? 37.380 -44.699 8.170 1.00 39.78 206 LEU A C 1
ATOM 1675 O O . LEU A 1 206 ? 37.398 -43.579 8.737 1.00 39.78 206 LEU A O 1
#

Sequence (206 aa):
MWNIVGANKRCTDREILREHMLHQIKIRNMRPRIDNLPPKAMPHLQSRAKQERIKNDRGAVIDQQNKLLLQKMLEIDMKPSTLTPHSLLSKTAPQNLSLNKNSRVIELTKITDENKKILRRLQSAKSVYSTKKWKRDFNYNQYLSLKLSENAGRIPKSTSFDLFSTNSPATEYNRPTTAGTFQKFDFNKARPFTSEGKSRSIKQGL

InterPro domains:
  IPR029488 Hemingway/CFA97 [PF13879] (23-123)
  IPR038792 CFAP97 domain-containing protein 1/2 [PTHR33768] (8-151)

Organism: NCBI:txid1481888